Protein AF-A0A6G2K003-F1 (afdb_monomer)

Mean predicted aligned error: 17.03 Å

Foldseek 3Di:
DDDDDDDPPPPPDDDDDDPPPPPPPPPPPPPPPPPDPDDDPPCPPCDPPDPPAALVRLLPDDDDDDPDDDDPVVSNVVSNVVSVVRVVVVVVVVVVVVVVVVVVVVVVVVVVVVVVVVVVVVVVVVVVVVVVVVVVVVVVVVVVVVVVVVVVVVVVVVVVVVVVVVVVVVVVVVVVVVVVVVVVVVVVVPPPDPPPVRVVVVVVVCVVVVVDDDDDPPPPPDPVVPVPPVVPPPPDDPPDPVVVVVVVVVVVVVVPD

Solvent-accessible surface area (backbone atoms only — not comparable to full-atom values): 16069 Å² total; per-residue (Å²): 142,80,87,81,84,79,83,85,80,76,82,78,74,83,82,80,80,82,85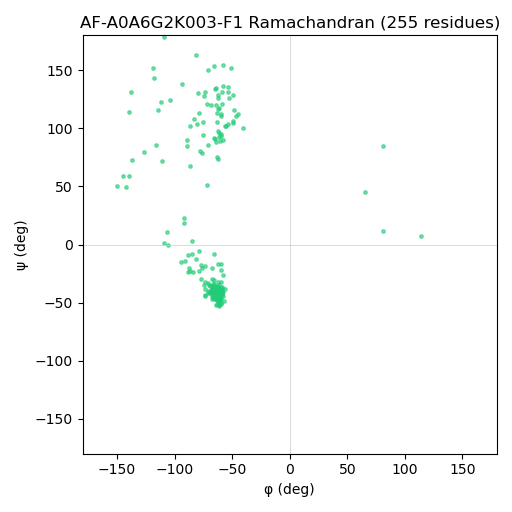,74,85,72,84,73,76,75,72,74,75,71,80,75,73,78,89,70,94,66,98,65,95,80,69,79,72,80,60,84,72,72,72,93,65,52,38,69,54,50,56,68,59,85,77,89,88,58,101,86,61,79,61,68,68,61,53,49,54,51,31,48,51,52,18,51,51,47,45,55,51,51,53,51,51,53,51,51,51,53,50,50,52,54,51,52,52,54,51,49,53,52,51,51,52,51,53,51,50,54,51,52,51,52,51,51,53,50,53,52,53,49,52,53,49,52,52,51,52,53,50,52,48,53,53,51,52,49,53,51,53,52,49,54,50,52,53,51,51,50,54,52,49,52,51,54,50,52,50,54,51,49,54,52,50,51,52,50,52,48,55,52,48,54,52,48,50,51,48,64,69,67,48,72,78,70,50,76,66,54,50,50,51,51,53,50,50,36,40,75,72,60,78,44,70,92,78,69,75,83,70,87,68,60,77,81,67,66,75,70,67,75,79,71,72,84,76,71,85,82,85,79,61,70,71,60,56,55,54,54,53,52,59,52,56,70,74,74,116

Sequence (257 aa):
MVPARTPLTERLAPRPGTRLASSRTLRLATVQTPGGDEAGAHGAASGPARPALGPEEVSGREFSVVRKGYDRGEVRAFLEEVASDLAAASALVSELERLAARAAVGAGEASWALVEAVAAEAWRDEVLADLDRRRRELNGEVVRLRAGRDRLRDDLAEAAGDLAEQLRRLDGSLQAARSAGDLAEQRVRAEAPPSAEEQRAELEAARLAGFVPLGAPVADADPDQAAGAAAAEVGGDLAEDPGTVELFARLRAERSG

Radius of gyration: 61.38 Å; Cα contacts (8 Å, |Δi|>4): 26; chains: 1; bounding box: 125×50×162 Å

Secondary structure (DSSP, 8-state):
------------PPPP-----------------------------------SS-HHHHHT------TT---HHHHHHHHHHHHHHHHHHHHHHHHHHHHHHHHHHHHHHHHHHHHHHHHHHHHHHHHHHHHHHHHHHHHHHHHHHHHHHHHHHHHHHHHHHHHHHHHHHHHHHHHHHHHHHHHHHHHHHHSPPPPHHHHHHHHHHHHHTTSS-TT-------TTTGGGTTTSS-----S--HHHHHHHHHHHHHT--

Structure (mmCIF, N/CA/C/O backbone):
data_AF-A0A6G2K003-F1
#
_entry.id   AF-A0A6G2K003-F1
#
loop_
_atom_site.group_PDB
_atom_site.id
_atom_site.type_symbol
_atom_site.label_atom_id
_atom_site.label_alt_id
_atom_site.label_comp_id
_atom_site.label_asym_id
_atom_site.label_entity_id
_atom_site.label_seq_id
_atom_site.pdbx_PDB_ins_code
_atom_site.Cartn_x
_atom_site.Cartn_y
_atom_site.Cartn_z
_atom_site.occupancy
_atom_site.B_iso_or_equiv
_atom_site.auth_seq_id
_atom_site.auth_comp_id
_atom_site.auth_asym_id
_atom_site.auth_atom_id
_atom_site.pdbx_PDB_model_num
ATOM 1 N N . MET A 1 1 ? -45.100 -12.825 -15.056 1.00 55.22 1 MET A N 1
ATOM 2 C CA . MET A 1 1 ? -44.045 -13.543 -15.805 1.00 55.22 1 MET A CA 1
ATOM 3 C C . MET A 1 1 ? -42.703 -13.133 -15.230 1.00 55.22 1 MET A C 1
ATOM 5 O O . MET A 1 1 ? -42.296 -11.999 -15.422 1.00 55.22 1 MET A O 1
ATOM 9 N N . VAL A 1 2 ? -42.085 -14.012 -14.444 1.00 43.06 2 VAL A N 1
ATOM 10 C CA . VAL A 1 2 ? -40.816 -13.772 -13.742 1.00 43.06 2 VAL A CA 1
ATOM 11 C C . VAL A 1 2 ? -39.774 -14.687 -14.387 1.00 43.06 2 VAL A C 1
ATOM 13 O O . VAL A 1 2 ? -40.022 -15.893 -14.425 1.00 43.06 2 VAL A O 1
ATOM 16 N N . PRO A 1 3 ? -38.654 -14.182 -14.933 1.00 62.38 3 PRO A N 1
ATOM 17 C CA . PRO A 1 3 ? -37.630 -15.059 -15.476 1.00 62.38 3 PRO A CA 1
ATOM 18 C C . PRO A 1 3 ? -36.864 -15.750 -14.341 1.00 62.38 3 PRO A C 1
ATOM 20 O O . PRO A 1 3 ? -36.432 -15.126 -13.370 1.00 62.38 3 PRO A O 1
ATOM 23 N N . ALA A 1 4 ? -36.739 -17.068 -14.482 1.00 56.44 4 ALA A N 1
ATOM 24 C CA . ALA A 1 4 ? -36.051 -17.961 -13.567 1.00 56.44 4 ALA A CA 1
ATOM 25 C C . ALA A 1 4 ? -34.557 -17.614 -13.472 1.00 56.44 4 ALA A C 1
ATOM 27 O O . ALA A 1 4 ? -33.861 -17.501 -14.480 1.00 56.44 4 ALA A O 1
ATOM 28 N N . ARG A 1 5 ? -34.066 -17.461 -12.239 1.00 60.41 5 ARG A N 1
ATOM 29 C CA . ARG A 1 5 ? -32.642 -17.333 -11.920 1.00 60.41 5 ARG A CA 1
ATOM 30 C C . ARG A 1 5 ? -31.996 -18.716 -11.951 1.00 60.41 5 ARG A C 1
ATOM 32 O O . ARG A 1 5 ? -32.286 -19.551 -11.099 1.00 60.41 5 ARG A O 1
ATOM 39 N N . THR A 1 6 ? -31.109 -18.944 -12.909 1.00 65.12 6 THR A N 1
ATOM 40 C CA . THR A 1 6 ? -30.224 -20.111 -12.955 1.00 65.12 6 THR A CA 1
ATOM 41 C C . THR A 1 6 ? -29.108 -19.953 -11.911 1.00 65.12 6 THR A C 1
ATOM 43 O O . THR A 1 6 ? -28.439 -18.916 -11.914 1.00 65.12 6 THR A O 1
ATOM 46 N N . PRO A 1 7 ? -28.859 -20.932 -11.022 1.00 67.81 7 PRO A N 1
ATOM 47 C CA . PRO A 1 7 ? -27.715 -20.884 -10.120 1.00 67.81 7 PRO A CA 1
ATOM 48 C C . PRO A 1 7 ? -26.458 -21.408 -10.830 1.00 67.81 7 PRO A C 1
ATOM 50 O O . PRO A 1 7 ? -26.303 -22.605 -11.070 1.00 67.81 7 PRO A O 1
ATOM 53 N N . LEU A 1 8 ? -25.539 -20.496 -11.148 1.00 53.03 8 LEU A N 1
ATOM 54 C CA . LEU A 1 8 ? -24.168 -20.798 -11.570 1.00 53.03 8 LEU A CA 1
ATOM 55 C C . LEU A 1 8 ? -23.349 -21.192 -10.331 1.00 53.03 8 LEU A C 1
ATOM 57 O O . LEU A 1 8 ? -22.615 -20.398 -9.751 1.00 53.03 8 LEU A O 1
ATOM 61 N N . THR A 1 9 ? -23.523 -22.433 -9.881 1.00 57.91 9 THR A N 1
ATOM 62 C CA . THR A 1 9 ? -22.667 -23.057 -8.859 1.00 57.91 9 THR A CA 1
ATOM 63 C C . THR A 1 9 ? -21.458 -23.696 -9.534 1.00 57.91 9 THR A C 1
ATOM 65 O O . THR A 1 9 ? -21.315 -24.915 -9.570 1.00 57.91 9 THR A O 1
ATOM 68 N N . GLU A 1 10 ? -20.574 -22.875 -10.095 1.00 55.56 10 GLU A N 1
ATOM 69 C CA . GLU A 1 10 ? -19.271 -23.347 -10.560 1.00 55.56 10 GLU A CA 1
ATOM 70 C C . GLU A 1 10 ? -18.273 -23.236 -9.401 1.00 55.56 10 GLU A C 1
ATOM 72 O O . GLU A 1 10 ? -17.660 -22.203 -9.131 1.00 55.56 10 GLU A O 1
ATOM 77 N N . ARG A 1 11 ? -18.193 -24.329 -8.634 1.00 51.41 11 ARG A N 1
ATOM 78 C CA . ARG A 1 11 ? -17.177 -24.569 -7.605 1.00 51.41 11 ARG A CA 1
ATOM 79 C C . ARG A 1 11 ? -15.796 -24.593 -8.264 1.00 51.41 11 ARG A C 1
ATOM 81 O O . ARG A 1 11 ? -15.314 -25.647 -8.673 1.00 51.41 11 ARG A O 1
ATOM 88 N N . LEU A 1 12 ? -15.136 -23.441 -8.309 1.00 56.22 12 LEU A N 1
ATOM 89 C CA . LEU A 1 12 ? -13.710 -23.358 -8.595 1.00 56.22 12 LEU A CA 1
ATOM 90 C C . LEU A 1 12 ? -12.938 -23.811 -7.345 1.00 56.22 12 LEU A C 1
ATOM 92 O O . LEU A 1 12 ? -12.726 -23.051 -6.401 1.00 56.22 12 LEU A O 1
ATOM 96 N N . ALA A 1 13 ? -12.577 -25.092 -7.304 1.00 63.94 13 ALA A N 1
ATOM 97 C CA . ALA A 1 13 ? -11.681 -25.619 -6.286 1.00 63.94 13 ALA A CA 1
ATOM 98 C C . ALA A 1 13 ? -10.285 -24.974 -6.434 1.00 63.94 13 ALA A C 1
ATOM 100 O O . ALA A 1 13 ? -9.760 -24.914 -7.551 1.00 63.94 13 ALA A O 1
ATOM 101 N N . PRO A 1 14 ? -9.649 -24.512 -5.343 1.00 57.69 14 PRO A N 1
ATOM 102 C CA . PRO A 1 14 ? -8.290 -23.994 -5.400 1.00 57.69 14 PRO A CA 1
ATOM 103 C C . PRO A 1 14 ? -7.321 -25.143 -5.698 1.00 57.69 14 PRO A C 1
ATOM 105 O O . PRO A 1 14 ? -7.231 -26.106 -4.938 1.00 57.69 14 PRO A O 1
ATOM 108 N N . ARG A 1 15 ? -6.587 -25.048 -6.812 1.00 59.09 15 ARG A N 1
ATOM 109 C CA . ARG A 1 15 ? -5.482 -25.965 -7.119 1.00 59.09 15 ARG A CA 1
ATOM 110 C C . ARG A 1 15 ? -4.379 -25.796 -6.064 1.00 59.09 15 ARG A C 1
ATOM 112 O O . ARG A 1 15 ? -3.835 -24.696 -5.949 1.00 59.09 15 ARG A O 1
ATOM 119 N N . PRO A 1 16 ? -4.020 -26.845 -5.305 1.00 61.75 16 PRO A N 1
ATOM 120 C CA . PRO A 1 16 ? -2.903 -26.780 -4.385 1.00 61.75 16 PRO A CA 1
ATOM 121 C C . PRO A 1 16 ? -1.589 -26.958 -5.153 1.00 61.75 16 PRO A C 1
ATOM 123 O O . PRO A 1 16 ? -1.415 -27.915 -5.899 1.00 61.75 16 PRO A O 1
ATOM 126 N N . GLY A 1 17 ? -0.645 -26.053 -4.904 1.00 59.38 17 GLY A N 1
ATOM 127 C CA . GLY A 1 17 ? 0.778 -26.372 -4.968 1.00 59.38 17 GLY A CA 1
ATOM 128 C C . GLY A 1 17 ? 1.427 -26.387 -6.350 1.00 59.38 17 GLY A C 1
ATOM 129 O O . GLY A 1 17 ? 1.738 -27.440 -6.886 1.00 59.38 17 GLY A O 1
ATOM 130 N N . THR A 1 18 ? 1.848 -25.215 -6.813 1.00 50.09 18 THR A N 1
ATOM 131 C CA . THR A 1 18 ? 3.120 -25.095 -7.539 1.00 50.09 18 THR A CA 1
ATOM 132 C C . THR A 1 18 ? 3.957 -24.022 -6.863 1.00 50.09 18 THR A C 1
ATOM 134 O O . THR A 1 18 ? 4.025 -22.876 -7.295 1.00 50.09 18 THR A O 1
ATOM 137 N N . ARG A 1 19 ? 4.593 -24.410 -5.750 1.00 51.56 19 ARG A N 1
ATOM 138 C CA . ARG A 1 19 ? 5.792 -23.730 -5.255 1.00 51.56 19 ARG A CA 1
ATOM 139 C C . ARG A 1 19 ? 6.928 -24.076 -6.214 1.00 51.56 19 ARG A C 1
ATOM 141 O O . ARG A 1 19 ? 7.675 -25.015 -5.970 1.00 51.56 19 ARG A O 1
ATOM 148 N N . LEU A 1 20 ? 7.055 -23.327 -7.301 1.00 52.38 20 LEU A N 1
ATOM 149 C CA . LEU A 1 20 ? 8.332 -23.228 -7.995 1.00 52.38 20 LEU A CA 1
ATOM 150 C C . LEU A 1 20 ? 9.086 -22.067 -7.360 1.00 52.38 20 LEU A C 1
ATOM 152 O O . LEU A 1 20 ? 9.035 -20.924 -7.802 1.00 52.38 20 LEU A O 1
ATOM 156 N N . ALA A 1 21 ? 9.757 -22.403 -6.259 1.00 51.78 21 ALA A N 1
ATOM 157 C CA . ALA A 1 21 ? 10.918 -21.674 -5.795 1.00 51.78 21 ALA A CA 1
ATOM 158 C C . ALA A 1 21 ? 11.976 -21.768 -6.898 1.00 51.78 21 ALA A C 1
ATOM 160 O O . ALA A 1 21 ? 12.772 -22.700 -6.938 1.00 51.78 21 ALA A O 1
ATOM 161 N N . SER A 1 22 ? 11.946 -20.820 -7.825 1.00 48.09 22 SER A N 1
ATOM 162 C CA . SER A 1 22 ? 13.058 -20.576 -8.728 1.00 48.09 22 SER A CA 1
ATOM 163 C C . SER A 1 22 ? 13.642 -19.231 -8.343 1.00 48.09 22 SER A C 1
ATOM 165 O O . SER A 1 22 ? 13.476 -18.230 -9.034 1.00 48.09 22 SER A O 1
ATOM 167 N N . SER A 1 23 ? 14.319 -19.225 -7.193 1.00 45.97 23 SER A N 1
ATOM 168 C CA . SER A 1 23 ? 15.296 -18.206 -6.826 1.00 45.97 23 SER A CA 1
ATOM 169 C C . SER A 1 23 ? 16.434 -18.279 -7.839 1.00 45.97 23 SER A C 1
ATOM 171 O O . SER A 1 23 ? 17.495 -18.846 -7.588 1.00 45.97 23 SER A O 1
ATOM 173 N N . ARG A 1 24 ? 16.187 -17.764 -9.044 1.00 51.53 24 ARG A N 1
ATOM 174 C CA . ARG A 1 24 ? 17.225 -17.498 -10.024 1.00 51.53 24 ARG A CA 1
ATOM 175 C C . ARG A 1 24 ? 17.884 -16.216 -9.558 1.00 51.53 24 ARG A C 1
ATOM 177 O O . ARG A 1 24 ? 17.556 -15.126 -10.008 1.00 51.53 24 ARG A O 1
ATOM 184 N N . THR A 1 25 ? 18.776 -16.372 -8.589 1.00 49.62 25 THR A N 1
ATOM 185 C CA . THR A 1 25 ? 19.773 -15.375 -8.233 1.00 49.62 25 THR A CA 1
ATOM 186 C C . THR A 1 25 ? 20.582 -15.135 -9.501 1.00 49.62 25 THR A C 1
ATOM 188 O O . THR A 1 25 ? 21.535 -15.857 -9.794 1.00 49.62 25 THR A O 1
ATOM 191 N N . LEU A 1 26 ? 20.144 -14.178 -10.318 1.00 47.47 26 LEU A N 1
ATOM 192 C CA . LEU A 1 26 ? 20.972 -13.586 -11.350 1.00 47.47 26 LEU A CA 1
ATOM 193 C C . LEU A 1 26 ? 22.093 -12.890 -10.585 1.00 47.47 26 LEU A C 1
ATOM 195 O O . LEU A 1 26 ? 21.973 -11.742 -10.170 1.00 47.47 26 LEU A O 1
ATOM 199 N N . ARG A 1 27 ? 23.165 -13.645 -10.318 1.00 42.41 27 ARG A N 1
ATOM 200 C CA . ARG A 1 27 ? 24.472 -13.066 -10.049 1.00 42.41 27 ARG A CA 1
ATOM 201 C C . ARG A 1 27 ? 24.724 -12.161 -11.242 1.00 42.41 27 ARG A C 1
ATOM 203 O O . ARG A 1 27 ? 24.996 -12.664 -12.331 1.00 42.41 27 ARG A O 1
ATOM 210 N N . LEU A 1 28 ? 24.572 -10.852 -11.037 1.00 44.94 28 LEU A N 1
ATOM 211 C CA . LEU A 1 28 ? 25.255 -9.872 -11.856 1.00 44.94 28 LEU A CA 1
ATOM 212 C C . LEU A 1 28 ? 26.706 -10.339 -11.871 1.00 44.94 28 LEU A C 1
ATOM 214 O O . LEU A 1 28 ? 27.407 -10.257 -10.861 1.00 44.94 28 LEU A O 1
ATOM 218 N N . ALA A 1 29 ? 27.115 -10.929 -12.991 1.00 45.16 29 ALA A N 1
ATOM 219 C CA . ALA A 1 29 ? 28.508 -10.997 -13.342 1.00 45.16 29 ALA A CA 1
ATOM 220 C C . ALA A 1 29 ? 28.921 -9.533 -13.434 1.00 45.16 29 ALA A C 1
ATOM 222 O O . ALA A 1 29 ? 28.651 -8.856 -14.423 1.00 45.16 29 ALA A O 1
ATOM 223 N N . THR A 1 30 ? 29.462 -9.019 -12.333 1.00 48.38 30 THR A N 1
ATOM 224 C CA . THR A 1 30 ? 30.297 -7.834 -12.346 1.00 48.38 30 THR A CA 1
ATOM 225 C C . THR A 1 30 ? 31.300 -8.100 -13.448 1.00 48.38 30 THR A C 1
ATOM 227 O O . THR A 1 30 ? 32.135 -8.997 -13.311 1.00 48.38 30 THR A O 1
ATOM 230 N N . VAL A 1 31 ? 31.133 -7.414 -14.578 1.00 52.94 31 VAL A N 1
ATOM 231 C CA . VAL A 1 31 ? 32.149 -7.346 -15.616 1.00 52.94 31 VAL A CA 1
ATOM 232 C C . VAL A 1 31 ? 33.378 -6.836 -14.894 1.00 52.94 31 VAL A C 1
ATOM 234 O O . VAL A 1 31 ? 33.457 -5.683 -14.482 1.00 52.94 31 VAL A O 1
ATOM 237 N N . GLN A 1 32 ? 34.264 -7.779 -14.615 1.00 44.84 32 GLN A N 1
ATOM 238 C CA . GLN A 1 32 ? 35.567 -7.563 -14.051 1.00 44.84 32 GLN A CA 1
ATOM 239 C C . GLN A 1 32 ? 36.311 -6.797 -15.134 1.00 44.84 32 GLN A C 1
ATOM 241 O O . GLN A 1 32 ? 36.814 -7.393 -16.080 1.00 44.84 32 GLN A O 1
ATOM 246 N N . THR A 1 33 ? 36.261 -5.468 -15.069 1.00 50.53 33 THR A N 1
ATOM 247 C CA . THR A 1 33 ? 37.135 -4.596 -15.842 1.00 50.53 33 THR A CA 1
ATOM 248 C C . THR A 1 33 ? 38.551 -4.969 -15.422 1.00 50.53 33 THR A C 1
ATOM 250 O O . THR A 1 33 ? 38.899 -4.769 -14.254 1.00 50.53 33 THR A O 1
ATOM 253 N N . PRO A 1 34 ? 39.359 -5.589 -16.299 1.00 54.31 34 PRO A N 1
ATOM 254 C CA . PRO A 1 34 ? 40.737 -5.861 -15.955 1.00 54.31 34 PRO A CA 1
ATOM 255 C C . PRO A 1 34 ? 41.425 -4.512 -15.748 1.00 54.31 34 PRO A C 1
ATOM 257 O O . PRO A 1 34 ? 41.561 -3.717 -16.677 1.00 54.31 34 PRO A O 1
ATOM 260 N N . GLY A 1 35 ? 41.815 -4.250 -14.501 1.00 53.84 35 GLY A N 1
ATOM 261 C CA . GLY A 1 35 ? 42.837 -3.270 -14.181 1.00 53.84 35 GLY A CA 1
ATOM 262 C C . GLY A 1 35 ? 44.131 -3.734 -14.833 1.00 53.84 35 GLY A C 1
ATOM 263 O O . GLY A 1 35 ? 44.798 -4.629 -14.322 1.00 53.84 35 GLY A O 1
ATOM 264 N N . GLY A 1 36 ? 44.413 -3.170 -16.000 1.00 48.19 36 GLY A N 1
ATOM 265 C CA . GLY A 1 36 ? 45.687 -3.255 -16.689 1.00 48.19 36 GLY A CA 1
ATOM 266 C C . GLY A 1 36 ? 46.270 -1.856 -16.768 1.00 48.19 36 GLY A C 1
ATOM 267 O O . GLY A 1 36 ? 46.060 -1.152 -17.752 1.00 48.19 36 GLY A O 1
ATOM 268 N N . ASP A 1 37 ? 46.976 -1.463 -15.710 1.00 53.19 37 ASP A N 1
ATOM 269 C CA . ASP A 1 37 ? 48.088 -0.529 -15.826 1.00 53.19 37 ASP A CA 1
ATOM 270 C C . ASP A 1 37 ? 49.128 -1.194 -16.728 1.00 53.19 37 ASP A C 1
ATOM 272 O O . ASP A 1 37 ? 49.916 -1.990 -16.236 1.00 53.19 37 ASP A O 1
ATOM 276 N N . GLU A 1 38 ? 49.137 -0.894 -18.028 1.00 48.16 38 GLU A N 1
ATOM 277 C CA . GLU A 1 38 ? 50.376 -0.916 -18.806 1.00 48.16 38 GLU A CA 1
ATOM 278 C C . GLU A 1 38 ? 50.433 0.266 -19.774 1.00 48.16 38 GLU A C 1
ATOM 280 O O . GLU A 1 38 ? 49.663 0.415 -20.725 1.00 48.16 38 GLU A O 1
ATOM 285 N N . ALA A 1 39 ? 51.405 1.121 -19.478 1.00 52.47 39 ALA A N 1
ATOM 286 C CA . ALA A 1 39 ? 52.035 2.073 -20.364 1.00 52.47 39 ALA A CA 1
ATOM 287 C C . ALA A 1 39 ? 52.280 1.468 -21.761 1.00 52.47 39 ALA A C 1
ATOM 289 O O . ALA A 1 39 ? 53.249 0.755 -21.996 1.00 52.47 39 ALA A O 1
ATOM 290 N N . GLY A 1 40 ? 51.403 1.800 -22.703 1.00 49.09 40 GLY A N 1
ATOM 291 C CA . GLY A 1 40 ? 51.481 1.374 -24.099 1.00 49.09 40 GLY A CA 1
ATOM 292 C C . GLY A 1 40 ? 50.859 2.415 -25.018 1.00 49.09 40 GLY A C 1
ATOM 293 O O . GLY A 1 40 ? 49.993 2.109 -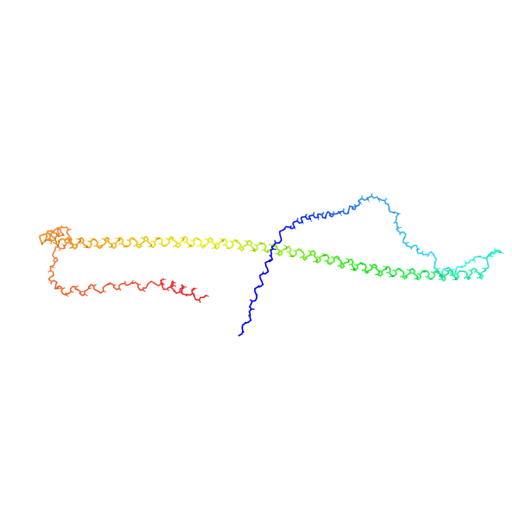25.831 1.00 49.09 40 GLY A O 1
ATOM 294 N N . ALA A 1 41 ? 51.266 3.674 -24.860 1.00 51.44 41 ALA A N 1
ATOM 295 C CA . ALA A 1 41 ? 50.781 4.822 -25.620 1.00 51.44 41 ALA A CA 1
ATOM 296 C C . ALA A 1 41 ? 51.280 4.841 -27.082 1.00 51.44 41 ALA A C 1
ATOM 298 O O . ALA A 1 41 ? 51.788 5.856 -27.531 1.00 51.44 41 ALA A O 1
ATOM 299 N N . HIS A 1 42 ? 51.138 3.753 -27.846 1.00 46.16 42 HIS A N 1
ATOM 300 C CA . HIS A 1 42 ? 51.428 3.717 -29.289 1.00 46.16 42 HIS A CA 1
ATOM 301 C C . HIS A 1 42 ? 50.447 2.797 -30.024 1.00 46.16 42 HIS A C 1
ATOM 303 O O . HIS A 1 42 ? 50.814 1.824 -30.670 1.00 46.16 42 HIS A O 1
ATOM 309 N N . GLY A 1 43 ? 49.165 3.120 -29.913 1.00 46.28 43 GLY A N 1
ATOM 310 C CA . GLY A 1 43 ? 48.098 2.491 -30.679 1.00 46.28 43 GLY A CA 1
ATOM 311 C C . GLY A 1 43 ? 47.063 3.533 -31.053 1.00 46.28 43 GLY A C 1
ATOM 312 O O . GLY A 1 43 ? 45.884 3.347 -30.778 1.00 46.28 43 GLY A O 1
ATOM 313 N N . ALA A 1 44 ? 47.504 4.667 -31.611 1.00 49.91 44 ALA A N 1
ATOM 314 C CA . ALA A 1 44 ? 46.600 5.547 -32.333 1.00 49.91 44 ALA A CA 1
ATOM 315 C C . ALA A 1 44 ? 45.969 4.683 -33.422 1.00 49.91 44 ALA A C 1
ATOM 317 O O . ALA A 1 44 ? 46.639 4.323 -34.391 1.00 49.91 44 ALA A O 1
ATOM 318 N N . ALA A 1 45 ? 44.725 4.265 -33.182 1.00 49.34 45 ALA A N 1
ATOM 319 C CA . ALA A 1 45 ? 43.908 3.566 -34.145 1.00 49.34 45 ALA A CA 1
ATOM 320 C C . ALA A 1 45 ? 44.070 4.317 -35.462 1.00 49.34 45 ALA A C 1
ATOM 322 O O . ALA A 1 45 ? 43.720 5.495 -35.557 1.00 49.34 45 ALA A O 1
ATOM 323 N N . SER A 1 46 ? 44.717 3.658 -36.423 1.00 48.25 46 SER A N 1
ATOM 324 C CA . SER A 1 46 ? 44.811 4.133 -37.790 1.00 48.25 46 SER A CA 1
ATOM 325 C C . SER A 1 46 ? 43.364 4.241 -38.255 1.00 48.25 46 SER A C 1
ATOM 327 O O . SER A 1 46 ? 42.749 3.244 -38.628 1.00 48.25 46 SER A O 1
ATOM 329 N N . GLY A 1 47 ? 42.774 5.432 -38.111 1.00 57.12 47 GLY A N 1
ATOM 330 C CA . GLY A 1 47 ? 41.516 5.756 -38.764 1.00 57.12 47 GLY A CA 1
ATOM 331 C C . GLY A 1 47 ? 41.673 5.421 -40.245 1.00 57.12 47 GLY A C 1
ATOM 332 O O . GLY A 1 47 ? 42.813 5.426 -40.722 1.00 57.12 47 GLY A O 1
ATOM 333 N N . PRO A 1 48 ? 40.585 5.081 -40.956 1.00 62.78 48 PRO A N 1
ATOM 334 C CA . PRO A 1 48 ? 40.667 4.670 -42.354 1.00 62.78 48 PRO A CA 1
ATOM 335 C C . PRO A 1 48 ? 41.562 5.664 -43.089 1.00 62.78 48 PRO A C 1
ATOM 337 O O . PRO A 1 48 ? 41.246 6.855 -43.156 1.00 62.78 48 PRO A O 1
ATOM 340 N N . ALA A 1 49 ? 42.751 5.200 -43.488 1.00 63.09 49 ALA A N 1
ATOM 341 C CA . ALA A 1 49 ? 43.782 6.074 -44.011 1.00 63.09 49 ALA A CA 1
ATOM 342 C C . ALA A 1 49 ? 43.176 6.740 -45.238 1.00 63.09 49 ALA A C 1
ATOM 344 O O . ALA A 1 49 ? 42.846 6.053 -46.206 1.00 63.09 49 ALA A O 1
ATOM 345 N N . ARG A 1 50 ? 42.949 8.060 -45.165 1.00 63.81 50 ARG A N 1
ATOM 346 C CA . ARG A 1 50 ? 42.469 8.813 -46.322 1.00 63.81 50 ARG A CA 1
ATOM 347 C C . ARG A 1 50 ? 43.368 8.430 -47.497 1.00 63.81 50 ARG A C 1
ATOM 349 O O . ARG A 1 50 ? 44.590 8.468 -47.320 1.00 63.81 50 ARG A O 1
ATOM 356 N N . PRO A 1 51 ? 42.799 8.024 -48.644 1.00 68.19 51 PRO A N 1
ATOM 357 C CA . PRO A 1 51 ? 43.610 7.674 -49.795 1.00 68.19 51 PRO A CA 1
ATOM 358 C C . PRO A 1 51 ? 44.555 8.843 -50.073 1.00 68.19 51 PRO A C 1
ATOM 360 O O . PRO A 1 51 ? 44.129 9.996 -50.125 1.00 68.19 51 PRO A O 1
ATOM 363 N N . ALA A 1 52 ? 45.851 8.540 -50.145 1.00 75.69 52 ALA A N 1
ATOM 364 C CA . ALA A 1 52 ? 46.917 9.539 -50.127 1.00 75.69 52 ALA A CA 1
ATOM 365 C C . ALA A 1 52 ? 46.922 10.464 -51.358 1.00 75.69 52 ALA A C 1
ATOM 367 O O . ALA A 1 52 ? 47.685 11.422 -51.375 1.00 75.69 52 ALA A O 1
ATOM 368 N N . LEU A 1 53 ? 46.096 10.166 -52.367 1.00 85.50 53 LEU A N 1
ATOM 369 C CA . LEU A 1 53 ? 45.929 10.931 -53.597 1.00 85.50 53 LEU A CA 1
ATOM 370 C C . LEU A 1 53 ? 44.434 11.005 -53.927 1.00 85.50 53 LEU A C 1
ATOM 372 O O . LEU A 1 53 ? 43.746 9.982 -53.905 1.00 85.50 53 LEU A O 1
ATOM 376 N N . GLY A 1 54 ? 43.930 12.205 -54.216 1.00 91.00 54 GLY A N 1
ATOM 377 C CA . GLY A 1 54 ? 42.560 12.404 -54.704 1.00 91.00 54 GLY A CA 1
ATOM 378 C C . GLY A 1 54 ? 42.435 12.141 -56.213 1.00 91.00 54 GLY A C 1
ATOM 379 O O . GLY A 1 54 ? 43.444 12.178 -56.915 1.00 91.00 54 GLY A O 1
ATOM 380 N N . PRO A 1 55 ? 41.217 11.935 -56.750 1.00 90.69 55 PRO A N 1
ATOM 381 C CA . PRO A 1 55 ? 41.011 11.724 -58.190 1.00 90.69 55 PRO A CA 1
ATOM 382 C C . PRO A 1 55 ? 41.566 12.879 -59.041 1.00 90.69 55 PRO A C 1
ATOM 384 O O . PRO A 1 55 ? 42.222 12.635 -60.050 1.00 90.69 55 PRO A O 1
ATOM 387 N N . GLU A 1 56 ? 41.422 14.123 -58.573 1.00 91.12 56 GLU A N 1
ATOM 388 C CA . GLU A 1 56 ? 41.991 15.317 -59.225 1.00 91.12 56 GLU A CA 1
ATOM 389 C C . GLU A 1 56 ? 43.527 15.363 -59.177 1.00 91.12 56 GLU A C 1
ATOM 391 O O . GLU A 1 56 ? 44.185 15.910 -60.060 1.00 91.12 56 GLU A O 1
ATOM 396 N N . GLU A 1 57 ? 44.128 14.775 -58.142 1.00 92.38 57 GLU A N 1
ATOM 397 C CA . GLU A 1 57 ? 45.584 14.719 -58.005 1.00 92.38 57 GLU A CA 1
ATOM 398 C C . GLU A 1 57 ? 46.197 13.649 -58.918 1.00 92.38 57 GLU A C 1
ATOM 400 O O . GLU A 1 57 ? 47.332 13.797 -59.373 1.00 92.38 57 GLU A O 1
ATOM 405 N N . VAL A 1 58 ? 45.442 12.583 -59.203 1.00 92.81 58 VAL A N 1
ATOM 406 C CA . VAL A 1 58 ? 45.835 11.519 -60.135 1.00 92.81 58 VAL A CA 1
ATOM 407 C C . VAL A 1 58 ? 45.752 12.010 -61.582 1.00 92.81 58 VAL A C 1
ATOM 409 O O . VAL A 1 58 ? 46.699 11.797 -62.339 1.00 92.81 58 VAL A O 1
ATOM 412 N N . SER A 1 59 ? 44.675 12.712 -61.957 1.00 90.12 59 SER A N 1
ATOM 413 C CA . SER A 1 59 ? 44.489 13.240 -63.319 1.00 90.12 59 SER A CA 1
ATOM 414 C C . SER A 1 59 ? 45.454 14.390 -63.647 1.00 90.12 59 SER A C 1
ATOM 416 O O . SER A 1 59 ? 45.946 14.485 -64.772 1.00 90.12 59 SER A O 1
ATOM 418 N N . GLY A 1 60 ? 45.780 15.237 -62.662 1.00 90.88 60 GLY A N 1
ATOM 419 C CA . GLY A 1 60 ? 46.699 16.373 -62.808 1.00 90.88 60 GLY A CA 1
ATOM 420 C C . GLY A 1 60 ? 48.186 16.042 -62.643 1.00 90.88 60 GLY A C 1
ATOM 421 O O . GLY A 1 60 ? 49.019 16.950 -62.664 1.00 90.88 60 GLY A O 1
ATOM 422 N N . ARG A 1 61 ? 48.551 14.770 -62.437 1.00 93.12 61 ARG A N 1
ATOM 423 C CA . ARG A 1 61 ? 49.937 14.371 -62.150 1.00 93.12 61 ARG A CA 1
ATOM 424 C C . ARG A 1 61 ? 50.816 14.494 -63.399 1.00 93.12 61 ARG A C 1
ATOM 426 O O . ARG A 1 61 ? 50.597 13.819 -64.402 1.00 93.12 61 ARG A O 1
ATOM 433 N N . GLU A 1 62 ? 51.869 15.305 -63.321 1.00 93.88 62 GLU A N 1
ATOM 434 C CA . GLU A 1 62 ? 52.860 15.423 -64.395 1.00 93.88 62 GLU A CA 1
ATOM 435 C C . GLU A 1 62 ? 54.052 14.480 -64.179 1.00 93.88 62 GLU A C 1
ATOM 437 O O . GLU A 1 62 ? 54.576 14.343 -63.071 1.00 93.88 62 GLU A O 1
ATOM 442 N N . PHE A 1 63 ? 54.512 13.847 -65.262 1.00 93.69 63 PHE A N 1
ATOM 443 C CA . PHE A 1 63 ? 55.663 12.943 -65.261 1.00 93.69 63 PHE A CA 1
ATOM 444 C C . PHE A 1 63 ? 56.774 13.482 -66.163 1.00 93.69 63 PHE A C 1
ATOM 446 O O . PHE A 1 63 ? 56.523 14.040 -67.233 1.00 93.69 63 PHE A O 1
ATOM 453 N N . SER A 1 64 ? 58.026 13.288 -65.747 1.00 94.50 64 SER A N 1
ATOM 454 C CA . SER A 1 64 ? 59.188 13.655 -66.557 1.00 94.50 64 SER A CA 1
ATOM 455 C C . SER A 1 64 ? 59.347 12.730 -67.772 1.00 94.50 64 SER A C 1
ATOM 457 O O . SER A 1 64 ? 58.958 11.563 -67.764 1.00 94.50 64 SER A O 1
ATOM 459 N N . VAL A 1 65 ? 59.915 13.263 -68.857 1.00 93.56 65 VAL A N 1
ATOM 460 C CA . VAL A 1 65 ? 59.933 12.608 -70.174 1.00 93.56 65 VAL A CA 1
ATOM 461 C C . VAL A 1 65 ? 61.316 12.030 -70.442 1.00 93.56 65 VAL A C 1
ATOM 463 O O . VAL A 1 65 ? 62.308 12.756 -70.445 1.00 93.56 65 VAL A O 1
ATOM 466 N N . VAL A 1 66 ? 61.378 10.732 -70.731 1.00 95.38 66 VAL A N 1
ATOM 467 C CA . VAL A 1 66 ? 62.621 10.000 -71.021 1.00 95.38 66 VAL A CA 1
ATOM 468 C C . VAL A 1 66 ? 62.612 9.403 -72.432 1.00 95.38 66 VAL A C 1
ATOM 470 O O . VAL A 1 66 ? 61.562 9.095 -72.985 1.00 95.38 66 VAL A O 1
ATOM 473 N N . ARG A 1 67 ? 63.801 9.229 -73.033 1.00 90.06 67 ARG A N 1
ATOM 474 C CA . ARG A 1 67 ? 64.000 8.877 -74.462 1.00 90.06 67 ARG A CA 1
ATOM 475 C C . ARG A 1 67 ? 63.408 7.516 -74.887 1.00 90.06 67 ARG A C 1
ATOM 477 O O . ARG A 1 67 ? 63.257 7.274 -76.078 1.00 90.06 67 ARG A O 1
ATOM 484 N N . LYS A 1 68 ? 63.091 6.640 -73.929 1.00 91.00 68 LYS A N 1
ATOM 485 C CA . LYS A 1 68 ? 62.356 5.373 -74.100 1.00 91.00 68 LYS A CA 1
ATOM 486 C C . LYS A 1 68 ? 61.333 5.235 -72.963 1.00 91.00 68 LYS A C 1
ATOM 488 O O . LYS A 1 68 ? 61.576 4.502 -72.011 1.00 91.00 68 LYS A O 1
ATOM 493 N N . GLY A 1 69 ? 60.264 6.025 -73.015 1.00 94.25 69 GLY A N 1
ATOM 494 C CA . GLY A 1 69 ? 59.167 6.001 -72.039 1.00 94.25 69 GLY A CA 1
ATOM 495 C C . GLY A 1 69 ? 57.875 5.413 -72.610 1.00 94.25 69 GLY A C 1
ATOM 496 O O . GLY A 1 69 ? 57.822 5.065 -73.789 1.00 94.25 69 GLY A O 1
ATOM 497 N N . TYR A 1 70 ? 56.847 5.331 -71.762 1.00 95.88 70 TYR A N 1
ATOM 498 C CA . TYR A 1 70 ? 55.473 5.014 -72.164 1.00 95.88 70 TYR A CA 1
ATOM 499 C C . TYR A 1 70 ? 54.876 6.127 -73.039 1.00 95.88 70 TYR A C 1
ATOM 501 O O . TYR A 1 70 ? 55.290 7.288 -72.938 1.00 95.88 70 TYR A O 1
ATOM 509 N N . ASP A 1 71 ? 53.906 5.779 -73.890 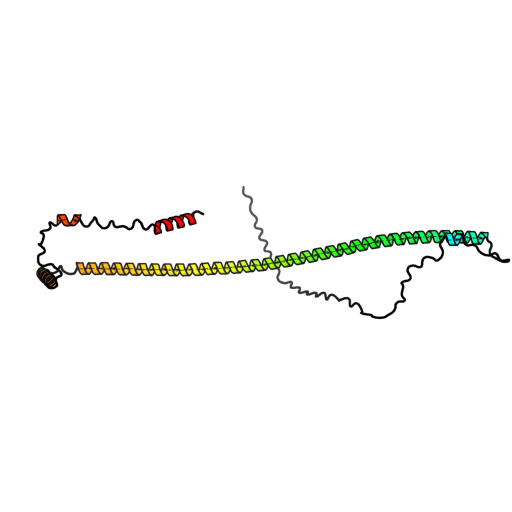1.00 95.81 71 ASP A N 1
ATOM 510 C CA . ASP A 1 71 ? 53.178 6.771 -74.678 1.00 95.81 71 ASP A CA 1
ATOM 511 C C . ASP A 1 71 ? 52.373 7.705 -73.764 1.00 95.81 71 ASP A C 1
ATOM 513 O O . ASP A 1 71 ? 51.702 7.277 -72.826 1.00 95.81 71 ASP A O 1
ATOM 517 N N . ARG A 1 72 ? 52.445 9.013 -74.027 1.00 93.44 72 ARG A N 1
ATOM 518 C CA . ARG A 1 72 ? 51.798 10.009 -73.161 1.00 93.44 72 ARG A CA 1
ATOM 519 C C . ARG A 1 72 ? 50.278 9.982 -73.276 1.00 93.44 72 ARG A C 1
ATOM 521 O O . ARG A 1 72 ? 49.610 10.308 -72.298 1.00 93.44 72 ARG A O 1
ATOM 528 N N . GLY A 1 73 ? 49.754 9.669 -74.460 1.00 94.56 73 GLY A N 1
ATOM 529 C CA . GLY A 1 73 ? 48.316 9.588 -74.691 1.00 94.56 73 GLY A CA 1
ATOM 530 C C . GLY A 1 73 ? 47.716 8.418 -73.924 1.00 94.56 73 GLY A C 1
ATOM 531 O O . GLY A 1 73 ? 46.747 8.604 -73.193 1.00 94.56 73 GLY A O 1
ATOM 532 N N . GLU A 1 74 ? 48.355 7.253 -74.017 1.00 96.06 74 GLU A N 1
ATOM 533 C CA . GLU A 1 74 ? 47.953 6.041 -73.296 1.00 96.06 74 GLU A CA 1
ATOM 534 C C . GLU A 1 74 ? 48.020 6.217 -71.772 1.00 96.06 74 GLU A C 1
ATOM 536 O O . GLU A 1 74 ? 47.046 5.933 -71.077 1.00 96.06 74 GLU A O 1
ATOM 541 N N . VAL A 1 75 ? 49.122 6.770 -71.243 1.00 95.56 75 VAL A N 1
ATOM 542 C CA . VAL A 1 75 ? 49.248 7.036 -69.798 1.00 95.56 75 VAL A CA 1
ATOM 543 C C . VAL A 1 75 ? 48.181 8.018 -69.316 1.00 95.56 75 VAL A C 1
ATOM 545 O O . VAL A 1 75 ? 47.612 7.812 -68.249 1.00 95.56 75 VAL A O 1
ATOM 548 N N . ARG A 1 76 ? 47.875 9.073 -70.084 1.00 94.94 76 ARG A N 1
ATOM 549 C CA . ARG A 1 76 ? 46.824 10.029 -69.707 1.00 94.94 76 ARG A CA 1
ATOM 550 C C . ARG A 1 76 ? 45.444 9.373 -69.687 1.00 94.94 76 ARG A C 1
ATOM 552 O O . ARG A 1 76 ? 44.736 9.545 -68.704 1.00 94.94 76 ARG A O 1
ATOM 559 N N . ALA A 1 77 ? 45.091 8.615 -70.725 1.00 95.50 77 ALA A N 1
ATOM 560 C CA . ALA A 1 77 ? 43.807 7.918 -70.790 1.00 95.50 77 ALA A CA 1
ATOM 561 C C . ALA A 1 77 ? 43.635 6.943 -69.615 1.00 95.50 77 ALA A C 1
ATOM 563 O O . ALA A 1 77 ? 42.584 6.914 -68.980 1.00 95.50 77 ALA A O 1
ATOM 564 N N . PHE A 1 78 ? 44.699 6.214 -69.265 1.00 96.06 78 PHE A N 1
ATOM 565 C CA . PHE A 1 78 ? 44.700 5.339 -68.096 1.00 96.06 78 PHE A CA 1
ATOM 566 C C . PHE A 1 78 ? 44.526 6.114 -66.780 1.00 96.06 78 PHE A C 1
ATOM 568 O O . PHE A 1 78 ? 43.750 5.706 -65.922 1.00 96.06 78 PHE A O 1
ATOM 575 N N . LEU A 1 79 ? 45.214 7.247 -66.599 1.00 95.38 79 LEU A N 1
ATOM 576 C CA . LEU A 1 79 ? 45.058 8.071 -65.393 1.00 95.38 79 LEU A CA 1
ATOM 577 C C . LEU A 1 79 ? 43.661 8.695 -65.283 1.00 95.38 79 LEU A C 1
ATOM 579 O O . LEU A 1 79 ? 43.159 8.830 -64.171 1.00 95.38 79 LEU A O 1
ATOM 583 N N . GLU A 1 80 ? 43.029 9.051 -66.403 1.00 94.75 80 GLU A N 1
ATOM 584 C CA . GLU A 1 80 ? 41.634 9.512 -66.442 1.00 94.75 80 GLU A CA 1
ATOM 585 C C . GLU A 1 80 ? 40.659 8.397 -66.026 1.00 94.75 80 GLU A C 1
ATOM 587 O O . GLU A 1 80 ? 39.762 8.644 -65.218 1.00 94.75 80 GLU A O 1
ATOM 592 N N . GLU A 1 81 ? 40.865 7.163 -66.500 1.00 96.56 81 GLU A N 1
ATOM 593 C CA . GLU A 1 81 ? 40.087 5.987 -66.080 1.00 96.56 81 GLU A CA 1
ATOM 594 C C . GLU A 1 81 ? 40.259 5.709 -64.578 1.00 96.56 81 GLU A C 1
ATOM 596 O O . GLU A 1 81 ? 39.274 5.628 -63.845 1.00 96.56 81 GLU A O 1
ATOM 601 N N . VAL A 1 82 ? 41.502 5.682 -64.081 1.00 95.75 82 VAL A N 1
ATOM 602 C CA . VAL A 1 82 ? 41.791 5.488 -62.649 1.00 95.75 82 VAL A CA 1
ATOM 603 C C . VAL A 1 82 ? 41.199 6.614 -61.797 1.00 95.75 82 VAL A C 1
ATOM 605 O O . VAL A 1 82 ? 40.675 6.353 -60.713 1.00 95.75 82 VAL A O 1
ATOM 608 N N . ALA A 1 83 ? 41.256 7.867 -62.258 1.00 93.62 83 ALA A N 1
ATOM 609 C CA . ALA A 1 83 ? 40.634 8.992 -61.564 1.00 93.62 83 ALA A CA 1
ATOM 610 C C . ALA A 1 83 ? 39.104 8.845 -61.503 1.00 93.62 83 ALA A C 1
ATOM 612 O O . ALA A 1 83 ? 38.513 9.111 -60.454 1.00 93.62 83 ALA A O 1
ATOM 613 N N . SER A 1 84 ? 38.469 8.377 -62.583 1.00 95.19 84 SER A N 1
ATOM 614 C CA . SER A 1 84 ? 37.031 8.078 -62.620 1.00 95.19 84 SER A CA 1
ATOM 615 C C . SER A 1 84 ? 36.654 6.970 -61.632 1.00 95.19 84 SER A C 1
ATOM 617 O O . SER A 1 84 ? 35.730 7.140 -60.832 1.00 95.19 84 SER A O 1
ATOM 619 N N . ASP A 1 85 ? 37.403 5.867 -61.618 1.00 95.12 85 ASP A N 1
ATOM 620 C CA . ASP A 1 85 ? 37.170 4.754 -60.692 1.00 95.12 85 ASP A CA 1
ATOM 621 C C . ASP A 1 85 ? 37.366 5.177 -59.234 1.00 95.12 85 ASP A C 1
ATOM 623 O O . ASP A 1 85 ? 36.562 4.838 -58.360 1.00 95.12 85 ASP A O 1
ATOM 627 N N . LEU A 1 86 ? 38.398 5.980 -58.958 1.00 93.12 86 LEU A N 1
ATOM 628 C CA . LEU A 1 86 ? 38.654 6.519 -57.626 1.00 93.12 86 LEU A CA 1
ATOM 629 C C . LEU A 1 86 ? 37.544 7.481 -57.180 1.00 93.12 86 LEU A C 1
ATOM 631 O O . LEU A 1 86 ? 37.128 7.448 -56.017 1.00 93.12 86 LEU A O 1
ATOM 635 N N . ALA A 1 87 ? 37.018 8.303 -58.092 1.00 92.12 87 ALA A N 1
ATOM 636 C CA . ALA A 1 87 ? 35.875 9.165 -57.816 1.00 92.12 87 ALA A CA 1
ATOM 637 C C . ALA A 1 87 ? 34.627 8.332 -57.474 1.00 92.12 87 ALA A C 1
ATOM 639 O O . ALA A 1 87 ? 33.996 8.577 -56.442 1.00 92.12 87 ALA A O 1
ATOM 640 N N . ALA A 1 88 ? 34.324 7.291 -58.257 1.00 94.25 88 ALA A N 1
ATOM 641 C CA . ALA A 1 88 ? 33.202 6.386 -57.998 1.00 94.25 88 ALA A CA 1
ATOM 642 C C . ALA A 1 88 ? 33.345 5.647 -56.654 1.00 94.25 88 ALA A C 1
ATOM 644 O O . ALA A 1 88 ? 32.402 5.610 -55.857 1.00 94.25 88 ALA A O 1
ATOM 645 N N . ALA A 1 89 ? 34.537 5.122 -56.356 1.00 92.25 89 ALA A N 1
ATOM 646 C CA . ALA A 1 89 ? 34.822 4.458 -55.089 1.00 92.25 89 ALA A CA 1
ATOM 647 C C . ALA A 1 89 ? 34.679 5.414 -53.892 1.00 92.25 89 ALA A C 1
ATOM 649 O O . ALA A 1 89 ? 34.058 5.059 -52.890 1.00 92.25 89 ALA A O 1
ATOM 650 N N . SER A 1 90 ? 35.187 6.647 -53.995 1.00 91.31 90 SER A N 1
ATOM 651 C CA . SER A 1 90 ? 35.078 7.640 -52.914 1.00 91.31 90 SER A CA 1
ATOM 652 C C . SER A 1 90 ? 33.633 8.101 -52.665 1.00 91.31 90 SER A C 1
ATOM 654 O O . SER A 1 90 ? 33.243 8.310 -51.511 1.00 91.31 90 SER A O 1
ATOM 656 N N . ALA A 1 91 ? 32.808 8.186 -53.715 1.00 93.69 91 ALA A N 1
ATOM 657 C CA . ALA A 1 91 ? 31.378 8.461 -53.597 1.00 93.69 91 ALA A CA 1
ATOM 658 C C . ALA A 1 91 ? 30.636 7.318 -52.884 1.00 93.69 91 ALA A C 1
ATOM 660 O O . ALA A 1 91 ? 29.827 7.576 -51.990 1.00 93.69 91 ALA A O 1
ATOM 661 N N . LEU A 1 92 ? 30.953 6.062 -53.220 1.00 94.88 92 LEU A N 1
ATOM 662 C CA . LEU A 1 92 ? 30.379 4.888 -52.561 1.00 94.88 92 LEU A CA 1
ATOM 663 C C . LEU A 1 92 ? 30.770 4.827 -51.080 1.00 94.88 92 LEU A C 1
ATOM 665 O O . LEU A 1 92 ? 29.901 4.616 -50.236 1.00 94.88 92 LEU A O 1
ATOM 669 N N . VAL A 1 93 ? 32.043 5.069 -50.745 1.00 93.06 93 VAL A N 1
ATOM 670 C CA . VAL A 1 93 ? 32.502 5.136 -49.345 1.00 93.06 93 VAL A CA 1
ATOM 671 C C . VAL A 1 93 ? 31.765 6.238 -48.587 1.00 93.06 93 VAL A C 1
ATOM 673 O O . VAL A 1 93 ? 31.239 5.977 -47.509 1.00 93.06 93 VAL A O 1
ATOM 676 N N 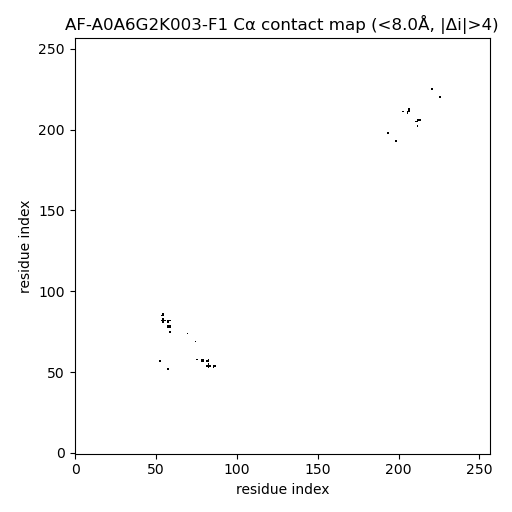. SER A 1 94 ? 31.637 7.432 -49.172 1.00 92.44 94 SER A N 1
ATOM 677 C CA . SER A 1 94 ? 30.912 8.548 -48.549 1.00 92.44 94 SER A CA 1
ATOM 678 C C . SER A 1 94 ? 29.438 8.214 -48.285 1.00 92.44 94 SER A C 1
ATOM 680 O O . SER A 1 94 ? 28.885 8.606 -47.256 1.00 92.44 94 SER A O 1
ATOM 682 N N . GLU A 1 95 ? 28.778 7.483 -49.189 1.00 96.88 95 GLU A N 1
ATOM 683 C CA . GLU A 1 95 ? 27.394 7.044 -48.978 1.00 96.88 95 GLU A CA 1
ATOM 684 C C . GLU A 1 95 ? 27.290 5.959 -47.901 1.00 96.88 95 GLU A C 1
ATOM 686 O O . GLU A 1 95 ? 26.412 6.036 -47.039 1.00 96.88 95 GLU A O 1
ATOM 691 N N . LEU A 1 96 ? 28.210 4.989 -47.883 1.00 94.69 96 LEU A N 1
ATOM 692 C CA . LEU A 1 96 ? 28.268 3.977 -46.826 1.00 94.69 96 LEU A CA 1
ATOM 693 C C . LEU A 1 96 ? 28.532 4.603 -45.452 1.00 94.69 96 LEU A C 1
ATOM 695 O O . LEU A 1 96 ? 27.880 4.222 -44.482 1.00 94.69 96 LEU A O 1
ATOM 699 N N . GLU A 1 97 ? 29.415 5.597 -45.358 1.00 93.94 97 GLU A N 1
ATOM 700 C CA . GLU A 1 97 ? 29.663 6.347 -44.122 1.00 93.94 97 GLU A CA 1
ATOM 701 C C . GLU A 1 97 ? 28.409 7.100 -43.657 1.00 93.94 97 GLU A C 1
ATOM 703 O O . GLU A 1 97 ? 28.062 7.058 -42.476 1.00 93.94 97 GLU A O 1
ATOM 708 N N . ARG A 1 98 ? 27.660 7.727 -44.575 1.00 95.69 98 ARG A N 1
ATOM 709 C CA . ARG A 1 98 ? 26.371 8.370 -44.252 1.00 95.69 98 ARG A CA 1
ATOM 710 C C . ARG A 1 98 ? 25.313 7.369 -43.802 1.00 95.69 98 ARG A C 1
ATOM 712 O O . ARG A 1 98 ? 24.517 7.677 -42.913 1.00 95.69 98 ARG A O 1
ATOM 719 N N . LEU A 1 99 ? 25.249 6.193 -44.423 1.00 94.88 99 LEU A N 1
ATOM 720 C CA . LEU A 1 99 ? 24.340 5.119 -44.017 1.00 94.88 99 LEU A CA 1
ATOM 721 C C . LEU A 1 99 ? 24.713 4.572 -42.634 1.00 94.88 99 LEU A C 1
ATOM 723 O O . LEU A 1 99 ? 23.833 4.430 -41.786 1.00 94.88 99 LEU A O 1
ATOM 727 N N . ALA A 1 100 ? 26.002 4.353 -42.372 1.00 91.94 100 ALA A N 1
ATOM 728 C CA . ALA A 1 100 ? 26.505 3.914 -41.074 1.00 91.94 100 ALA A CA 1
ATOM 729 C C . ALA A 1 100 ? 26.239 4.953 -39.974 1.00 91.94 100 ALA A C 1
ATOM 731 O O . ALA A 1 100 ? 25.758 4.595 -38.902 1.00 91.94 100 ALA A O 1
ATOM 732 N N . ALA A 1 101 ? 26.468 6.242 -40.250 1.00 92.19 101 ALA A N 1
ATOM 733 C CA . ALA A 1 101 ? 26.167 7.326 -39.315 1.00 92.19 101 ALA A CA 1
ATOM 734 C C . ALA A 1 101 ? 24.668 7.387 -38.974 1.00 92.19 101 ALA A C 1
ATOM 736 O O . ALA A 1 101 ? 24.306 7.480 -37.802 1.00 92.19 101 ALA A O 1
ATOM 737 N N . ARG A 1 102 ? 23.784 7.260 -39.975 1.00 93.94 102 ARG A N 1
ATOM 738 C CA . ARG A 1 102 ? 22.327 7.189 -39.754 1.00 93.94 102 ARG A CA 1
ATOM 739 C C . ARG A 1 102 ? 21.928 5.977 -38.910 1.00 93.94 102 ARG A C 1
ATOM 741 O O . ARG A 1 102 ? 21.133 6.119 -37.984 1.00 93.94 102 ARG A O 1
ATOM 748 N N . ALA A 1 103 ? 22.495 4.806 -39.197 1.00 91.44 103 ALA A N 1
ATOM 749 C CA . ALA A 1 103 ? 22.231 3.590 -38.431 1.00 91.44 103 ALA A CA 1
ATOM 750 C C . ALA A 1 103 ? 22.715 3.703 -36.975 1.00 91.44 103 ALA A C 1
ATOM 752 O O . ALA A 1 103 ? 22.013 3.267 -36.066 1.00 91.44 103 ALA A O 1
ATOM 753 N N . ALA A 1 104 ? 23.873 4.330 -36.740 1.00 89.25 104 ALA A N 1
ATOM 754 C CA . ALA A 1 104 ? 24.412 4.551 -35.401 1.00 89.25 104 ALA A CA 1
ATOM 755 C C . ALA A 1 104 ? 23.526 5.483 -34.558 1.00 89.25 104 ALA A C 1
ATOM 757 O O . ALA A 1 104 ? 23.282 5.190 -33.388 1.00 89.25 104 ALA A O 1
ATOM 758 N N . VAL A 1 105 ? 22.995 6.561 -35.150 1.00 92.69 105 VAL A N 1
ATOM 759 C CA . VAL A 1 105 ? 22.043 7.458 -34.467 1.00 92.69 105 VAL A CA 1
ATOM 760 C C . VAL A 1 105 ? 20.761 6.705 -34.099 1.00 92.69 105 VAL A C 1
ATOM 762 O O . VAL A 1 105 ? 20.362 6.727 -32.937 1.00 92.69 105 VAL A O 1
ATOM 765 N N . GLY A 1 106 ? 20.175 5.956 -35.041 1.00 91.38 106 GLY A N 1
ATOM 766 C CA . GLY A 1 106 ? 18.970 5.160 -34.772 1.00 91.38 106 GLY A CA 1
ATOM 767 C C . GLY A 1 106 ? 19.184 4.067 -33.715 1.00 91.38 106 GLY A C 1
ATOM 768 O O . GLY A 1 106 ? 18.315 3.830 -32.878 1.00 91.38 106 GLY A O 1
ATOM 769 N N . ALA A 1 107 ? 20.360 3.431 -33.695 1.00 90.69 107 ALA A N 1
ATOM 770 C CA . ALA A 1 107 ? 20.723 2.466 -32.656 1.00 90.69 107 ALA A CA 1
ATOM 771 C C . ALA A 1 107 ? 20.876 3.128 -31.275 1.00 90.69 107 ALA A C 1
ATOM 773 O O . ALA A 1 107 ? 20.491 2.536 -30.267 1.00 90.69 107 ALA A O 1
ATOM 774 N N . GLY A 1 108 ? 21.400 4.357 -31.225 1.00 91.88 108 GLY A N 1
ATOM 775 C CA . GLY A 1 108 ? 21.489 5.153 -30.001 1.00 91.88 108 GLY A CA 1
ATOM 776 C C . GLY A 1 108 ? 20.115 5.503 -29.429 1.00 91.88 108 GLY A C 1
ATOM 777 O O . GLY A 1 108 ? 19.880 5.287 -28.241 1.00 91.88 108 GLY A O 1
ATOM 778 N N . GLU A 1 109 ? 19.189 5.963 -30.273 1.00 92.56 109 GLU A N 1
ATOM 779 C CA . GLU A 1 109 ? 17.806 6.267 -29.879 1.00 92.56 109 GLU A CA 1
ATOM 780 C C . GLU A 1 109 ? 17.064 5.020 -29.381 1.00 92.56 109 GLU A C 1
ATOM 782 O O . GLU A 1 109 ? 16.440 5.051 -28.321 1.00 92.56 109 GLU A O 1
ATOM 787 N N . ALA A 1 110 ? 17.188 3.895 -30.094 1.00 92.12 110 ALA A N 1
ATOM 788 C CA . ALA A 1 110 ? 16.589 2.628 -29.677 1.00 92.12 110 ALA A CA 1
ATOM 789 C C . ALA A 1 110 ? 17.172 2.125 -28.346 1.00 92.12 110 ALA A C 1
ATOM 791 O O . ALA A 1 110 ? 16.431 1.660 -27.481 1.00 92.12 110 ALA A O 1
ATOM 792 N N . SER A 1 111 ? 18.490 2.245 -28.160 1.00 93.25 111 SER A N 1
ATOM 793 C CA . SER A 1 111 ? 19.161 1.896 -26.904 1.00 93.25 111 SER A CA 1
ATOM 794 C C . SER A 1 111 ? 18.658 2.756 -25.742 1.00 93.25 111 SER A C 1
ATOM 796 O O . SER A 1 111 ? 18.298 2.229 -24.690 1.00 93.25 111 SER A O 1
ATOM 798 N N . TRP A 1 112 ? 18.557 4.072 -25.942 1.00 93.00 112 TRP A N 1
ATOM 799 C CA . TRP A 1 112 ? 18.048 4.990 -24.926 1.00 93.00 112 TRP A CA 1
ATOM 800 C C . TRP A 1 112 ? 16.583 4.700 -24.564 1.00 93.00 112 TRP A C 1
ATOM 802 O O . TRP A 1 112 ? 16.260 4.611 -23.381 1.00 93.00 112 TRP A O 1
ATOM 812 N N . ALA A 1 113 ? 15.723 4.440 -25.554 1.00 93.25 113 ALA A N 1
ATOM 813 C CA . ALA A 1 113 ? 14.324 4.074 -25.326 1.00 93.25 113 ALA A CA 1
ATOM 814 C C . ALA A 1 113 ? 14.173 2.756 -24.541 1.00 93.25 113 ALA A C 1
ATOM 816 O O . ALA A 1 113 ? 13.289 2.634 -23.695 1.00 93.25 113 ALA A O 1
ATOM 817 N N . LEU A 1 114 ? 15.051 1.772 -24.776 1.00 92.62 114 LEU A N 1
ATOM 818 C CA . LEU A 1 114 ? 15.081 0.538 -23.983 1.00 92.62 114 LEU A CA 1
ATOM 819 C C . LEU A 1 114 ? 15.485 0.808 -22.529 1.00 92.62 114 LEU A C 1
ATOM 821 O O . LEU A 1 114 ? 14.878 0.247 -21.619 1.00 92.62 114 LEU A O 1
ATOM 825 N N . VAL A 1 115 ? 16.477 1.674 -22.298 1.00 94.81 115 VAL A N 1
ATOM 826 C CA . VAL A 1 115 ? 16.882 2.071 -20.939 1.00 94.81 115 VAL A CA 1
ATOM 827 C C . VAL A 1 115 ? 15.739 2.786 -20.218 1.00 94.81 115 VAL A C 1
ATOM 829 O O . VAL A 1 115 ? 15.469 2.476 -19.059 1.00 94.81 115 VAL A O 1
ATOM 832 N N . GLU A 1 116 ? 15.034 3.691 -20.898 1.00 95.88 116 GLU A N 1
ATOM 833 C CA . GLU A 1 116 ? 13.873 4.386 -20.336 1.00 95.88 116 GLU A CA 1
ATOM 834 C C . GLU A 1 116 ? 12.727 3.416 -20.010 1.00 95.88 116 GLU A C 1
ATOM 836 O O . GLU A 1 116 ? 12.162 3.479 -18.918 1.00 95.88 116 GLU A O 1
ATOM 841 N N . ALA A 1 117 ? 12.424 2.466 -20.901 1.00 94.06 117 ALA A N 1
ATOM 842 C CA . ALA A 1 117 ? 11.395 1.454 -20.664 1.00 94.06 117 ALA A CA 1
ATOM 843 C C . ALA A 1 117 ? 11.721 0.573 -19.446 1.00 94.06 117 ALA A C 1
ATOM 845 O O . ALA A 1 117 ? 10.866 0.376 -18.582 1.00 94.06 117 ALA A O 1
ATOM 846 N N . VAL A 1 118 ? 12.969 0.106 -19.329 1.00 95.88 118 VAL A N 1
ATOM 847 C CA . VAL A 1 118 ? 13.425 -0.682 -18.172 1.00 95.88 118 VAL A CA 1
ATOM 848 C C . VAL A 1 118 ? 13.369 0.145 -16.884 1.00 95.88 118 VAL A C 1
ATOM 850 O O . VAL A 1 118 ? 12.953 -0.365 -15.844 1.00 95.88 118 VAL A O 1
ATOM 853 N N . ALA A 1 119 ? 13.735 1.430 -16.932 1.00 95.38 119 ALA A N 1
ATOM 854 C CA . ALA A 1 119 ? 13.631 2.322 -15.778 1.00 95.38 119 ALA A CA 1
ATOM 855 C C . ALA A 1 119 ? 12.169 2.548 -15.350 1.00 95.38 119 ALA A C 1
ATOM 857 O O . ALA A 1 119 ? 11.866 2.536 -14.155 1.00 95.38 119 ALA A O 1
ATOM 858 N N . ALA A 1 120 ? 11.252 2.699 -16.308 1.00 96.19 120 ALA A N 1
ATOM 859 C CA . ALA A 1 120 ? 9.825 2.844 -16.038 1.00 96.19 120 ALA A CA 1
ATOM 860 C C . ALA A 1 120 ? 9.213 1.570 -15.427 1.00 96.19 120 ALA A C 1
ATOM 862 O O . ALA A 1 120 ? 8.375 1.660 -14.526 1.00 96.19 120 ALA A O 1
ATOM 863 N N . GLU A 1 121 ? 9.635 0.388 -15.884 1.00 96.06 121 GLU A N 1
ATOM 864 C CA . GLU A 1 121 ? 9.241 -0.894 -15.288 1.00 96.06 121 GLU A CA 1
ATOM 865 C C . GLU A 1 121 ? 9.770 -1.037 -13.858 1.00 96.06 121 GLU A C 1
ATOM 867 O O . GLU A 1 121 ? 8.994 -1.342 -12.953 1.00 96.06 121 GLU A O 1
ATOM 872 N N . ALA A 1 122 ? 11.045 -0.715 -13.623 1.00 96.06 122 ALA A N 1
ATOM 873 C CA . ALA A 1 122 ? 11.637 -0.753 -12.286 1.00 96.06 122 ALA A CA 1
ATOM 874 C C . ALA A 1 122 ? 10.918 0.189 -11.305 1.00 96.06 122 ALA A C 1
ATOM 876 O O . ALA A 1 122 ? 10.611 -0.201 -10.178 1.00 96.06 122 ALA A O 1
ATOM 877 N N . TRP A 1 123 ? 10.587 1.406 -11.746 1.00 97.69 123 TRP A N 1
ATOM 878 C CA . TRP A 1 123 ? 9.821 2.354 -10.937 1.00 97.69 123 TRP A CA 1
ATOM 879 C C . TRP A 1 123 ? 8.404 1.847 -10.637 1.00 97.69 123 TRP A C 1
ATOM 881 O O . TRP A 1 123 ? 7.918 1.972 -9.512 1.00 97.69 123 TRP A O 1
ATOM 891 N N . ARG A 1 124 ? 7.734 1.225 -11.617 1.00 98.19 124 ARG A N 1
ATOM 892 C CA . ARG A 1 124 ? 6.412 0.616 -11.407 1.00 98.19 124 ARG A CA 1
ATOM 893 C C . ARG A 1 124 ? 6.474 -0.487 -10.350 1.00 98.19 124 ARG A C 1
ATOM 895 O O . ARG A 1 124 ? 5.614 -0.517 -9.470 1.00 98.19 124 ARG A O 1
ATOM 902 N N . ASP A 1 125 ? 7.469 -1.362 -10.424 1.00 97.38 125 ASP A N 1
ATOM 903 C CA . ASP A 1 125 ? 7.646 -2.452 -9.462 1.00 97.38 125 ASP A CA 1
ATOM 904 C C . ASP A 1 125 ? 7.920 -1.925 -8.048 1.00 97.38 125 ASP A C 1
ATOM 906 O O . ASP A 1 125 ? 7.356 -2.437 -7.077 1.00 97.38 125 ASP A O 1
ATOM 910 N N . GLU A 1 126 ? 8.714 -0.859 -7.921 1.00 97.88 126 GLU A N 1
ATOM 911 C CA . GLU A 1 126 ? 8.959 -0.182 -6.645 1.00 97.88 126 GLU A CA 1
ATOM 912 C C . GLU A 1 126 ? 7.665 0.383 -6.041 1.00 97.88 126 GLU A C 1
ATOM 914 O O . GLU A 1 126 ? 7.356 0.122 -4.874 1.00 97.88 126 GLU A O 1
ATOM 919 N N . VAL A 1 127 ? 6.861 1.090 -6.842 1.00 97.88 127 VAL A N 1
ATOM 920 C CA . VAL A 1 127 ? 5.568 1.638 -6.400 1.00 97.88 127 VAL A CA 1
ATOM 921 C C . VAL A 1 127 ? 4.613 0.522 -5.974 1.00 97.88 127 VAL A C 1
ATOM 923 O O . VAL A 1 127 ? 3.956 0.632 -4.937 1.00 97.88 127 VAL A O 1
ATOM 926 N N . LEU A 1 128 ? 4.540 -0.577 -6.731 1.00 98.06 128 LEU A N 1
ATOM 927 C CA . LEU A 1 128 ? 3.703 -1.724 -6.371 1.00 98.06 128 LEU A CA 1
ATOM 928 C C . LEU A 1 128 ? 4.164 -2.375 -5.060 1.00 98.06 128 LEU A C 1
ATOM 930 O O . LEU A 1 128 ? 3.326 -2.716 -4.221 1.00 98.06 128 LEU A O 1
ATOM 934 N N . ALA A 1 129 ? 5.475 -2.500 -4.846 1.00 98.06 129 ALA A N 1
ATOM 935 C CA . ALA A 1 129 ? 6.034 -3.027 -3.605 1.00 98.06 129 ALA A CA 1
ATOM 936 C C . ALA A 1 129 ? 5.734 -2.122 -2.395 1.00 98.06 129 ALA A C 1
ATOM 938 O O . ALA A 1 129 ? 5.447 -2.631 -1.304 1.00 98.06 129 ALA A O 1
ATOM 939 N N . ASP A 1 130 ? 5.768 -0.798 -2.573 1.00 98.44 130 ASP A N 1
ATOM 940 C CA . ASP A 1 130 ? 5.397 0.166 -1.530 1.00 98.44 130 ASP A CA 1
ATOM 941 C C . ASP A 1 130 ? 3.901 0.090 -1.189 1.00 98.44 130 ASP A C 1
ATOM 943 O O . ASP A 1 130 ? 3.528 -0.031 -0.019 1.00 98.44 130 ASP A O 1
ATOM 947 N N . LEU A 1 131 ? 3.025 0.050 -2.198 1.00 98.31 131 LEU A N 1
ATOM 948 C CA . LEU A 1 131 ? 1.582 -0.114 -1.989 1.00 98.31 131 LEU A CA 1
ATOM 949 C C . LEU A 1 131 ? 1.252 -1.420 -1.257 1.00 98.31 131 LEU A C 1
ATOM 951 O O . LEU A 1 131 ? 0.406 -1.439 -0.359 1.00 98.31 131 LEU A O 1
ATOM 955 N N . ASP A 1 132 ? 1.947 -2.508 -1.588 1.00 98.25 132 ASP A N 1
ATOM 956 C CA . ASP A 1 132 ? 1.799 -3.785 -0.898 1.00 98.25 132 ASP A CA 1
ATOM 957 C C . ASP A 1 132 ? 2.228 -3.718 0.569 1.00 98.25 132 ASP A C 1
ATOM 959 O O . ASP A 1 132 ? 1.580 -4.324 1.431 1.00 98.25 132 ASP A O 1
ATOM 963 N N . ARG A 1 133 ? 3.296 -2.973 0.871 1.00 98.62 133 ARG A N 1
ATOM 964 C CA . ARG A 1 133 ? 3.752 -2.727 2.244 1.00 98.62 133 ARG A CA 1
ATOM 965 C C . ARG A 1 133 ? 2.705 -1.946 3.034 1.00 98.62 133 ARG A C 1
ATOM 967 O O . ARG A 1 133 ? 2.248 -2.443 4.063 1.00 98.62 133 ARG A O 1
ATOM 974 N N . ARG A 1 134 ? 2.234 -0.815 2.498 1.00 98.50 134 ARG A N 1
ATOM 975 C CA . ARG A 1 134 ? 1.182 0.012 3.119 1.00 98.50 134 ARG A CA 1
ATOM 976 C C . ARG A 1 134 ? -0.106 -0.774 3.345 1.00 98.50 134 ARG A C 1
ATOM 978 O O . ARG A 1 134 ? -0.726 -0.678 4.400 1.00 98.50 134 ARG A O 1
ATOM 985 N N . ARG A 1 135 ? -0.497 -1.622 2.387 1.00 98.69 135 ARG A N 1
ATOM 986 C CA . ARG A 1 135 ? -1.660 -2.510 2.533 1.00 98.69 135 ARG A CA 1
ATOM 987 C C . ARG A 1 135 ? -1.501 -3.465 3.719 1.00 98.69 135 ARG A C 1
ATOM 989 O O . ARG A 1 135 ? -2.464 -3.690 4.450 1.00 98.69 135 ARG A O 1
ATOM 996 N N . ARG A 1 136 ? -0.314 -4.051 3.916 1.00 98.56 136 ARG A N 1
ATOM 997 C CA . ARG A 1 136 ? -0.047 -4.947 5.058 1.00 98.56 136 ARG A CA 1
ATOM 998 C C . ARG A 1 136 ? -0.085 -4.195 6.387 1.00 98.56 136 ARG A C 1
ATOM 1000 O O . ARG A 1 136 ? -0.656 -4.719 7.340 1.00 98.56 136 ARG A O 1
ATOM 1007 N N . GLU A 1 137 ? 0.459 -2.983 6.436 1.00 98.44 137 GLU A N 1
ATOM 1008 C CA . GLU A 1 137 ? 0.435 -2.119 7.625 1.00 98.44 137 GLU A CA 1
ATOM 1009 C C . GLU A 1 137 ? -1.000 -1.761 8.035 1.00 98.44 137 GLU A C 1
ATOM 1011 O O . GLU A 1 137 ? -1.404 -2.051 9.164 1.00 98.44 137 GLU A O 1
ATOM 1016 N N . LEU A 1 138 ? -1.808 -1.260 7.093 1.00 97.81 138 LEU A N 1
ATOM 1017 C CA . LEU A 1 138 ? -3.220 -0.933 7.328 1.00 97.81 138 LEU A CA 1
ATOM 1018 C C . LEU A 1 138 ? -4.035 -2.159 7.759 1.00 97.81 138 LEU A C 1
ATOM 1020 O O . LEU A 1 138 ? -4.847 -2.085 8.680 1.00 97.81 138 LEU A O 1
ATOM 1024 N N . ASN A 1 139 ? -3.799 -3.323 7.148 1.00 98.38 139 ASN A N 1
ATOM 1025 C CA . ASN A 1 139 ? -4.446 -4.562 7.584 1.00 98.38 139 ASN A CA 1
ATOM 1026 C C . ASN A 1 139 ? -4.048 -4.939 9.021 1.00 98.38 139 ASN A C 1
ATOM 1028 O O . ASN A 1 139 ? -4.895 -5.396 9.790 1.00 98.38 139 ASN A O 1
ATOM 1032 N N . GLY A 1 140 ? -2.789 -4.717 9.405 1.00 98.25 140 GLY A N 1
ATOM 1033 C CA . GLY A 1 140 ? -2.324 -4.893 10.781 1.00 98.25 140 GLY A CA 1
ATOM 1034 C C . GLY A 1 140 ? -3.026 -3.953 11.766 1.00 98.25 140 GLY A C 1
ATOM 1035 O O . GLY A 1 140 ? -3.415 -4.374 12.856 1.00 98.25 140 GLY A O 1
ATOM 1036 N N . GLU A 1 141 ? -3.254 -2.697 11.386 1.00 98.62 141 GLU A N 1
ATOM 1037 C CA . GLU A 1 141 ? -4.040 -1.738 12.173 1.00 98.62 141 GLU A CA 1
ATOM 1038 C C . GLU A 1 141 ? -5.496 -2.164 12.331 1.00 98.62 141 GLU A C 1
ATOM 1040 O O . GLU A 1 141 ? -6.006 -2.172 13.449 1.00 98.62 141 GLU A O 1
ATOM 1045 N N . VAL A 1 142 ? -6.146 -2.607 11.253 1.00 98.56 142 VAL A N 1
ATOM 1046 C CA . VAL A 1 142 ? -7.528 -3.107 11.308 1.00 98.56 142 VAL A CA 1
ATOM 1047 C C . VAL A 1 142 ? -7.649 -4.301 12.255 1.00 98.56 142 VAL A C 1
ATOM 1049 O O . VAL A 1 142 ? -8.603 -4.371 13.031 1.00 98.56 142 VAL A O 1
ATOM 1052 N N . VAL A 1 143 ? -6.691 -5.233 12.233 1.00 98.56 143 VAL A N 1
ATOM 1053 C CA . VAL A 1 143 ? -6.672 -6.373 13.165 1.00 98.56 143 VAL A CA 1
ATOM 1054 C C . VAL A 1 143 ? -6.510 -5.899 14.611 1.00 98.56 143 VAL A C 1
ATOM 1056 O O . VAL A 1 143 ? -7.259 -6.350 15.478 1.00 98.56 143 VAL A O 1
ATOM 1059 N N . ARG A 1 144 ? -5.601 -4.949 14.878 1.00 98.50 144 ARG A N 1
ATOM 1060 C CA . ARG A 1 144 ? -5.419 -4.364 16.220 1.00 98.50 144 ARG A CA 1
ATOM 1061 C C . ARG A 1 144 ? -6.674 -3.645 16.715 1.00 98.50 144 ARG A C 1
ATOM 1063 O O . ARG A 1 144 ? -7.076 -3.861 17.854 1.00 98.50 144 ARG A O 1
ATOM 1070 N N . LEU A 1 145 ? -7.315 -2.843 15.867 1.00 98.44 145 LEU A N 1
ATOM 1071 C CA . LEU A 1 145 ? -8.546 -2.125 16.206 1.00 98.44 145 LEU A CA 1
ATOM 1072 C C . LEU A 1 145 ? -9.708 -3.080 16.478 1.00 98.44 145 LEU A C 1
ATOM 1074 O O . LEU A 1 145 ? -10.464 -2.866 17.421 1.00 98.44 145 LEU A O 1
ATOM 1078 N N . ARG A 1 146 ? -9.841 -4.160 15.697 1.00 98.38 146 ARG A N 1
ATOM 1079 C CA . ARG A 1 146 ? -10.848 -5.202 15.956 1.00 98.38 146 ARG A CA 1
ATOM 1080 C C . ARG A 1 146 ? -10.606 -5.885 17.295 1.00 98.38 146 ARG A C 1
ATOM 1082 O O . ARG A 1 146 ? -11.534 -5.949 18.087 1.00 98.38 146 ARG A O 1
ATOM 1089 N N . ALA A 1 147 ? -9.369 -6.290 17.576 1.00 98.38 147 ALA A N 1
ATOM 1090 C CA . ALA A 1 147 ? -9.017 -6.871 18.868 1.00 98.38 147 ALA A CA 1
ATOM 1091 C C . ALA A 1 147 ? -9.289 -5.900 20.031 1.00 98.38 147 ALA A C 1
ATOM 1093 O O . ALA A 1 147 ? -9.809 -6.313 21.059 1.00 98.38 147 ALA A O 1
ATOM 1094 N N . GLY A 1 148 ? -8.984 -4.607 19.866 1.00 98.25 148 GLY A N 1
ATOM 1095 C CA . GLY A 1 148 ? -9.292 -3.577 20.863 1.00 98.25 148 GLY A CA 1
ATOM 1096 C C . GLY A 1 148 ? -10.794 -3.402 21.091 1.00 98.25 148 GLY A C 1
ATOM 1097 O O . GLY A 1 148 ? -11.243 -3.378 22.230 1.00 98.25 148 GLY A O 1
ATOM 1098 N N . ARG A 1 149 ? -11.586 -3.345 20.016 1.00 98.62 149 ARG A N 1
ATOM 1099 C CA . ARG A 1 149 ? -13.053 -3.282 20.090 1.00 98.62 149 ARG A CA 1
ATOM 1100 C C . ARG A 1 149 ? -13.644 -4.511 20.775 1.00 98.62 149 ARG A C 1
ATOM 1102 O O . ARG A 1 149 ? -14.598 -4.372 21.529 1.00 98.62 149 ARG A O 1
ATOM 1109 N N . ASP A 1 150 ? -13.131 -5.694 20.462 1.00 98.56 150 ASP A N 1
ATOM 1110 C CA . ASP A 1 150 ? -13.649 -6.938 21.022 1.00 98.56 150 ASP A CA 1
ATOM 1111 C C . ASP A 1 150 ? -13.335 -7.008 22.531 1.00 98.56 150 ASP A C 1
ATOM 1113 O O . ASP A 1 150 ? -14.253 -7.248 23.304 1.00 98.56 150 ASP A O 1
ATOM 1117 N N . ARG A 1 151 ? -12.132 -6.597 22.971 1.00 98.62 151 ARG A N 1
ATOM 1118 C CA . ARG A 1 151 ? -11.822 -6.413 24.407 1.00 98.62 151 ARG A CA 1
ATOM 1119 C C . ARG A 1 151 ? -12.762 -5.424 25.097 1.00 98.62 151 ARG A C 1
ATOM 1121 O O . ARG A 1 151 ? -13.335 -5.754 26.118 1.00 98.62 151 ARG A O 1
ATOM 1128 N N . LEU A 1 152 ? -12.985 -4.247 24.505 1.00 98.50 152 LEU A N 1
ATOM 1129 C CA . LEU A 1 152 ? -13.907 -3.255 25.075 1.00 98.50 152 LEU A CA 1
ATOM 1130 C C . LEU A 1 152 ? -15.337 -3.794 25.216 1.00 98.50 152 LEU A C 1
ATOM 1132 O O . LEU A 1 152 ? -16.064 -3.385 26.114 1.00 98.50 152 LEU A O 1
ATOM 1136 N N . ARG A 1 153 ? -15.772 -4.682 24.316 1.00 98.56 153 ARG A N 1
ATOM 1137 C CA . ARG A 1 153 ? -17.084 -5.331 24.428 1.00 98.56 153 ARG A CA 1
ATOM 1138 C C . ARG A 1 153 ? -17.125 -6.340 25.562 1.00 98.56 153 ARG A C 1
ATOM 1140 O O . ARG A 1 153 ? -18.142 -6.388 26.245 1.00 98.56 153 ARG A O 1
ATOM 1147 N N . ASP A 1 154 ? -16.055 -7.104 25.744 1.00 98.44 154 ASP A N 1
ATOM 1148 C CA . ASP A 1 154 ? -15.931 -8.049 26.851 1.00 98.44 154 ASP A CA 1
ATOM 1149 C C . ASP A 1 154 ? -15.925 -7.294 28.194 1.00 98.44 154 ASP A C 1
ATOM 1151 O O . ASP A 1 154 ? -16.742 -7.604 29.058 1.00 98.44 154 ASP A O 1
ATOM 1155 N N . ASP A 1 155 ? -15.135 -6.219 28.311 1.00 98.25 155 ASP A N 1
ATOM 1156 C CA . ASP A 1 155 ? -15.073 -5.360 29.506 1.00 98.25 155 ASP A CA 1
ATOM 1157 C C . ASP A 1 155 ? -16.448 -4.740 29.838 1.00 98.25 155 ASP A C 1
ATOM 1159 O O . ASP A 1 155 ? -16.882 -4.703 30.990 1.00 98.25 155 ASP A O 1
ATOM 1163 N N . LEU A 1 156 ? -17.177 -4.261 28.820 1.00 98.38 156 LEU A N 1
ATOM 1164 C CA . LEU A 1 156 ? -18.531 -3.723 29.000 1.00 98.38 156 LEU A CA 1
ATOM 1165 C C . LEU A 1 156 ? -19.540 -4.802 29.407 1.00 98.38 156 LEU A C 1
ATOM 1167 O O . LEU A 1 156 ? -20.464 -4.513 30.169 1.00 98.38 156 LEU A O 1
ATOM 1171 N N . ALA A 1 157 ? -19.398 -6.024 28.891 1.00 98.25 157 ALA A N 1
ATOM 1172 C CA . ALA A 1 157 ? -20.256 -7.143 29.261 1.00 98.25 157 ALA A CA 1
ATOM 1173 C C . ALA A 1 157 ? -20.011 -7.582 30.712 1.00 98.25 157 ALA A C 1
ATOM 1175 O O . ALA A 1 157 ? -20.978 -7.852 31.426 1.00 98.25 157 ALA A O 1
ATOM 1176 N N . GLU A 1 158 ? -18.752 -7.595 31.157 1.00 98.50 158 GLU A N 1
ATOM 1177 C CA . GLU A 1 158 ? -18.368 -7.849 32.549 1.00 98.50 158 GLU A CA 1
ATOM 1178 C C . GLU A 1 158 ? -18.962 -6.786 33.482 1.00 98.50 158 GLU A C 1
ATOM 1180 O O . GLU A 1 158 ? -19.735 -7.121 34.379 1.00 98.50 158 GLU A O 1
ATOM 1185 N N . ALA A 1 159 ? -18.744 -5.499 33.190 1.00 98.12 159 ALA A N 1
ATOM 1186 C CA . ALA A 1 159 ? -19.296 -4.401 33.987 1.00 98.12 159 ALA A CA 1
ATOM 1187 C C . ALA A 1 159 ? -20.837 -4.420 34.055 1.00 98.12 159 ALA A C 1
ATOM 1189 O O . ALA A 1 159 ? -21.432 -4.128 35.096 1.00 98.12 159 ALA A O 1
ATOM 1190 N N . ALA A 1 160 ? -21.510 -4.778 32.956 1.00 98.25 160 ALA A N 1
ATOM 1191 C CA . ALA A 1 160 ? -22.962 -4.947 32.946 1.00 98.25 160 ALA A CA 1
ATOM 1192 C C . ALA A 1 160 ? -23.415 -6.133 33.817 1.00 98.25 160 ALA A C 1
ATOM 1194 O O . ALA A 1 160 ? -24.450 -6.045 34.484 1.00 98.25 160 ALA A O 1
ATOM 1195 N N . GLY A 1 161 ? -22.645 -7.225 33.826 1.00 97.94 161 GLY A N 1
ATOM 1196 C CA . GLY A 1 161 ? -22.857 -8.377 34.702 1.00 97.94 161 GLY A CA 1
ATOM 1197 C C . GLY A 1 161 ? -22.750 -8.007 36.180 1.00 97.94 161 GLY A C 1
ATOM 1198 O O . GLY A 1 161 ? -23.669 -8.311 36.947 1.00 97.94 161 GLY A O 1
ATOM 1199 N N . ASP A 1 162 ? -21.695 -7.278 36.545 1.00 98.44 162 ASP A N 1
ATOM 1200 C CA . ASP A 1 162 ? -21.448 -6.798 37.907 1.00 98.44 162 ASP A CA 1
ATOM 1201 C C . ASP A 1 162 ? -22.565 -5.874 38.395 1.00 98.44 162 ASP A C 1
ATOM 1203 O O . ASP A 1 162 ? -23.104 -6.054 39.490 1.00 98.44 162 ASP A O 1
ATOM 1207 N N . LEU A 1 163 ? -22.979 -4.908 37.568 1.00 98.62 163 LEU A N 1
ATOM 1208 C CA . LEU A 1 163 ? -24.096 -4.016 37.890 1.00 98.62 163 LEU A CA 1
ATOM 1209 C C . LEU A 1 163 ? -25.402 -4.793 38.081 1.00 98.62 163 LEU A C 1
ATOM 1211 O O . LEU A 1 163 ? -26.148 -4.532 39.025 1.00 98.62 163 LEU A O 1
ATOM 1215 N N . ALA A 1 164 ? -25.681 -5.779 37.224 1.00 98.38 164 ALA A N 1
ATOM 1216 C CA . ALA A 1 164 ? -26.86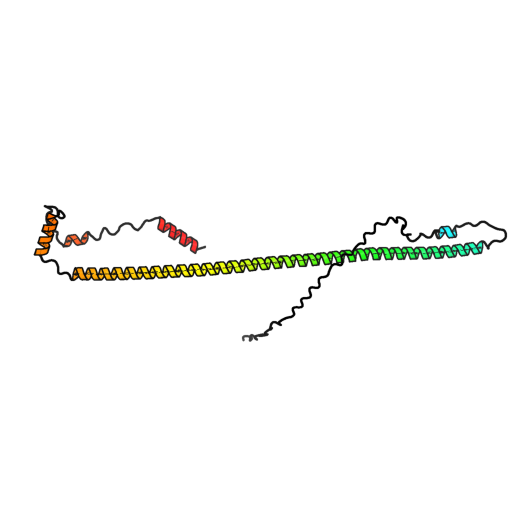2 -6.624 37.370 1.00 98.38 164 ALA A CA 1
ATOM 1217 C C . ALA A 1 164 ? -26.816 -7.466 38.657 1.00 98.38 164 ALA A C 1
ATOM 1219 O O . ALA A 1 164 ? -27.853 -7.695 39.281 1.00 98.38 164 ALA A O 1
ATOM 1220 N N . GLU A 1 165 ? -25.637 -7.927 39.078 1.00 98.56 165 GLU A N 1
ATOM 1221 C CA . GLU A 1 165 ? -25.458 -8.616 40.357 1.00 98.56 165 GLU A CA 1
ATOM 1222 C C . GLU A 1 165 ? -25.671 -7.684 41.551 1.00 98.56 165 GLU A C 1
ATOM 1224 O O . GLU A 1 165 ? -26.392 -8.043 42.486 1.00 98.56 165 GLU A O 1
ATOM 1229 N N . GLN A 1 166 ? -25.117 -6.472 41.505 1.00 98.56 166 GLN A N 1
ATOM 1230 C CA . GLN A 1 166 ? -25.322 -5.461 42.541 1.00 98.56 166 GLN A CA 1
ATOM 1231 C C . GLN A 1 166 ? -26.801 -5.099 42.690 1.00 98.56 166 GLN A C 1
ATOM 1233 O O . GLN A 1 166 ? -27.300 -5.055 43.814 1.00 98.56 166 GLN A O 1
ATOM 1238 N N . LEU A 1 167 ? -27.522 -4.922 41.578 1.00 98.50 167 LEU A N 1
ATOM 1239 C CA . LEU A 1 167 ? -28.967 -4.685 41.592 1.00 98.50 167 LEU A CA 1
ATOM 1240 C C . LEU A 1 167 ? -29.722 -5.853 42.237 1.00 98.50 167 LEU A C 1
ATOM 1242 O O . LEU A 1 167 ? -30.503 -5.631 43.158 1.00 98.50 167 LEU A O 1
ATOM 1246 N N . ARG A 1 168 ? -29.418 -7.105 41.859 1.00 98.56 168 ARG A N 1
ATOM 1247 C CA . ARG A 1 168 ? -30.018 -8.291 42.503 1.00 98.56 168 ARG A CA 1
ATOM 1248 C C . ARG A 1 168 ? -29.737 -8.343 44.006 1.00 98.56 168 ARG A C 1
ATOM 1250 O O . ARG A 1 168 ? -30.614 -8.715 44.786 1.00 98.56 168 ARG A O 1
ATOM 1257 N N . ARG A 1 169 ? -28.524 -7.979 44.429 1.00 98.56 169 ARG A N 1
ATOM 1258 C CA . ARG A 1 169 ? -28.141 -7.932 45.846 1.00 98.56 169 ARG A CA 1
ATOM 1259 C C . ARG A 1 169 ? -28.908 -6.845 46.602 1.00 98.56 169 ARG A C 1
ATOM 1261 O O . ARG A 1 169 ? -29.363 -7.100 47.716 1.00 98.56 169 ARG A O 1
ATOM 1268 N N . LEU A 1 170 ? -29.069 -5.665 46.002 1.00 98.38 170 LEU A N 1
ATOM 1269 C CA . LEU A 1 170 ? -29.850 -4.562 46.564 1.00 98.38 170 LEU A CA 1
ATOM 1270 C C . LEU A 1 170 ? -31.327 -4.937 46.691 1.00 98.38 170 LEU A C 1
ATOM 1272 O O . LEU A 1 170 ? -31.883 -4.789 47.778 1.00 98.38 170 LEU A O 1
ATOM 1276 N N . ASP A 1 171 ? -31.925 -5.513 45.649 1.00 98.38 171 ASP A N 1
ATOM 1277 C CA . ASP A 1 171 ? -33.310 -5.995 45.670 1.00 98.38 171 ASP A CA 1
ATOM 1278 C C . ASP A 1 171 ? -33.522 -7.037 46.773 1.00 98.38 171 ASP A C 1
ATOM 1280 O O . ASP A 1 171 ? -34.470 -6.937 47.556 1.00 98.38 171 ASP A O 1
ATOM 1284 N N . GLY A 1 172 ? -32.591 -7.988 46.908 1.00 98.00 172 GLY A N 1
ATOM 1285 C CA . GLY A 1 172 ? -32.608 -8.968 47.993 1.00 98.00 172 GLY A CA 1
ATOM 1286 C C . GLY A 1 172 ? -32.529 -8.317 49.378 1.00 98.00 172 GLY A C 1
ATOM 1287 O O . GLY A 1 172 ? -33.278 -8.69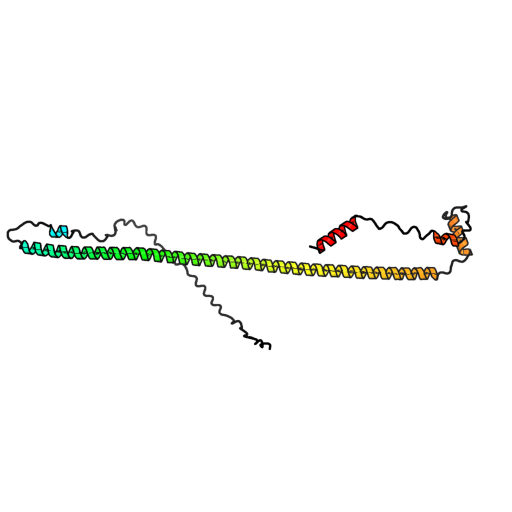1 50.281 1.00 98.00 172 GLY A O 1
ATOM 1288 N N . SER A 1 173 ? -31.671 -7.306 49.550 1.00 98.19 173 SER A N 1
ATOM 1289 C CA . SER A 1 17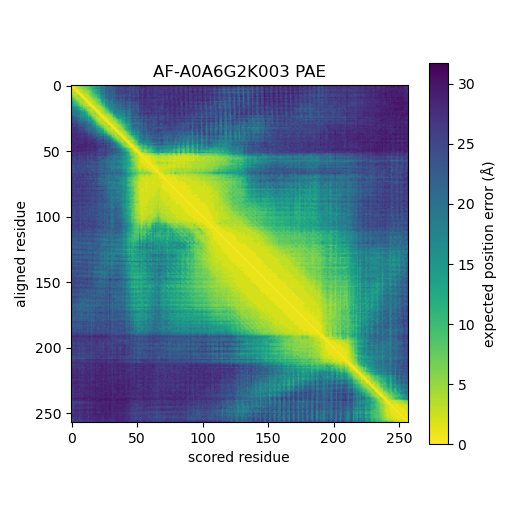3 ? -31.547 -6.581 50.821 1.00 98.19 173 SER A CA 1
ATOM 1290 C C . SER A 1 173 ? -32.799 -5.764 51.161 1.00 98.19 173 SER A C 1
ATOM 1292 O O . SER A 1 173 ? -33.235 -5.763 52.311 1.00 98.19 173 SER A O 1
ATOM 1294 N N . LEU A 1 174 ? -33.427 -5.140 50.158 1.00 98.50 174 LEU A N 1
ATOM 1295 C CA . LEU A 1 174 ? -34.671 -4.391 50.312 1.00 98.50 174 LEU A CA 1
ATOM 1296 C C . LEU A 1 174 ? -35.831 -5.314 50.680 1.00 98.50 174 LEU A C 1
ATOM 1298 O O . LEU A 1 174 ? -36.613 -4.991 51.572 1.00 98.50 174 LEU A O 1
ATOM 1302 N N . GLN A 1 175 ? -35.943 -6.475 50.033 1.00 98.31 175 GLN A N 1
ATOM 1303 C CA . GLN A 1 175 ? -36.971 -7.459 50.363 1.00 98.31 175 GLN A CA 1
ATOM 1304 C C . GLN A 1 175 ? -36.789 -8.009 51.783 1.00 98.31 175 GLN A C 1
ATOM 1306 O O . GLN A 1 175 ? -37.765 -8.115 52.527 1.00 98.31 175 GLN A O 1
ATOM 1311 N N . ALA A 1 176 ? -35.548 -8.299 52.185 1.00 97.69 176 ALA A N 1
ATOM 1312 C CA . ALA A 1 176 ? -35.240 -8.730 53.544 1.00 97.69 176 ALA A CA 1
ATOM 1313 C C . ALA A 1 176 ? -35.618 -7.653 54.573 1.00 97.69 176 ALA A C 1
ATOM 1315 O O . ALA A 1 176 ? -36.315 -7.955 55.541 1.00 97.69 176 ALA A O 1
ATOM 1316 N N . ALA A 1 177 ? -35.243 -6.393 54.327 1.00 97.75 177 ALA A N 1
ATOM 1317 C CA . ALA A 1 177 ? -35.591 -5.268 55.191 1.00 97.75 177 ALA A CA 1
ATOM 1318 C C . ALA A 1 177 ? -37.111 -5.076 55.317 1.00 97.75 177 ALA A C 1
ATOM 1320 O O . ALA A 1 177 ? -37.606 -4.895 56.428 1.00 97.75 177 ALA A O 1
ATOM 1321 N N . ARG A 1 178 ? -37.860 -5.194 54.210 1.00 97.94 178 ARG A N 1
ATOM 1322 C CA . ARG A 1 178 ? -39.334 -5.149 54.215 1.00 97.94 178 ARG A CA 1
ATOM 1323 C C . ARG A 1 178 ? -39.926 -6.258 55.078 1.00 97.94 178 ARG A C 1
ATOM 1325 O O . ARG A 1 178 ? -40.673 -5.967 55.999 1.00 97.94 178 ARG A O 1
ATOM 1332 N N . SER A 1 179 ? -39.511 -7.506 54.860 1.00 98.00 179 SER A N 1
ATOM 1333 C CA . SER A 1 179 ? -40.013 -8.638 55.652 1.00 98.00 179 SER A CA 1
ATOM 1334 C C . SER A 1 179 ? -39.682 -8.524 57.146 1.00 98.00 179 SER A C 1
ATOM 1336 O O . SER A 1 179 ? -40.484 -8.912 57.992 1.00 98.00 179 SER A O 1
ATOM 1338 N N . ALA A 1 180 ? -38.516 -7.965 57.487 1.00 97.81 180 ALA A N 1
ATOM 1339 C CA . ALA A 1 180 ? -38.135 -7.704 58.869 1.00 97.81 180 ALA A CA 1
ATOM 1340 C C . ALA A 1 180 ? -38.995 -6.594 59.494 1.00 97.81 180 ALA A C 1
ATOM 1342 O O . ALA A 1 180 ? -39.400 -6.728 60.648 1.00 97.81 180 ALA A O 1
ATOM 1343 N N . GLY A 1 181 ? -39.298 -5.542 58.726 1.00 96.88 181 GLY A N 1
ATOM 1344 C CA . GLY A 1 181 ? -40.232 -4.483 59.108 1.00 96.88 181 GLY A CA 1
ATOM 1345 C C . GLY A 1 181 ? -41.635 -5.025 59.380 1.00 96.88 181 GLY A C 1
ATOM 1346 O O . GLY A 1 181 ? -42.161 -4.801 60.466 1.00 96.88 181 GLY A O 1
ATOM 1347 N N . ASP A 1 182 ? -42.185 -5.827 58.465 1.00 98.06 182 ASP A N 1
ATOM 1348 C CA . ASP A 1 182 ? -43.517 -6.435 58.608 1.00 98.06 182 ASP A CA 1
ATOM 1349 C C . ASP A 1 182 ? -43.601 -7.337 59.851 1.00 98.06 182 ASP A C 1
ATOM 1351 O O . ASP A 1 182 ? -44.581 -7.313 60.596 1.00 98.06 182 ASP A O 1
ATOM 1355 N N . LEU A 1 183 ? -42.557 -8.131 60.114 1.00 97.38 183 LEU A N 1
ATOM 1356 C CA . LEU A 1 183 ? -42.481 -8.967 61.315 1.00 97.38 183 LEU A CA 1
ATOM 1357 C C . LEU A 1 183 ? -42.363 -8.135 62.595 1.00 97.38 183 LEU A C 1
ATOM 1359 O O . LEU A 1 183 ? -42.939 -8.510 63.617 1.00 97.38 183 LEU A O 1
ATOM 1363 N N . ALA A 1 184 ? -41.61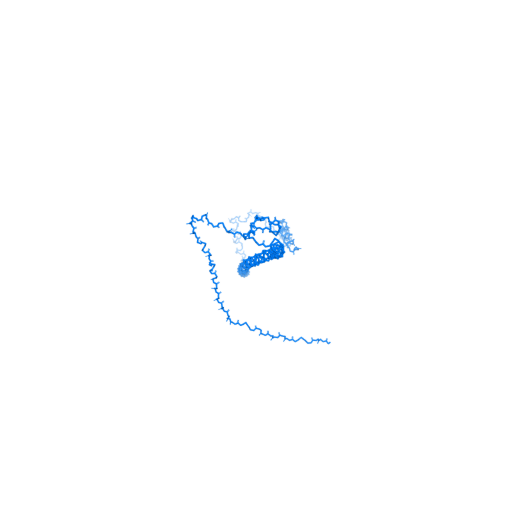0 -7.035 62.570 1.00 96.69 184 ALA A N 1
ATOM 1364 C CA . ALA A 1 184 ? -41.513 -6.123 63.704 1.00 96.69 184 ALA A CA 1
ATOM 1365 C C . ALA A 1 184 ? -42.866 -5.455 63.988 1.00 96.69 184 ALA A C 1
ATOM 1367 O O . ALA A 1 184 ? -43.297 -5.433 65.138 1.00 96.69 184 ALA A O 1
ATOM 1368 N N . GLU A 1 185 ? -43.576 -5.009 62.950 1.00 96.62 185 GLU A N 1
ATOM 1369 C CA . GLU A 1 185 ? -44.927 -4.457 63.071 1.00 96.62 185 GLU A CA 1
ATOM 1370 C C . GLU A 1 185 ? -45.904 -5.489 63.651 1.00 96.62 185 GLU A C 1
ATOM 1372 O O . GLU A 1 185 ? -46.635 -5.194 64.595 1.00 96.62 185 GLU A O 1
ATOM 1377 N N . GLN A 1 186 ? -45.884 -6.727 63.147 1.00 96.44 186 GLN A N 1
ATOM 1378 C CA . GLN A 1 186 ? -46.720 -7.808 63.676 1.00 96.44 186 GLN A CA 1
ATOM 1379 C C . GLN A 1 186 ? -46.424 -8.108 65.146 1.00 96.44 186 GLN A C 1
ATOM 1381 O O . GLN A 1 186 ? -47.357 -8.369 65.901 1.00 96.44 186 GLN A O 1
ATOM 1386 N N . ARG A 1 187 ? -45.153 -8.058 65.565 1.00 95.62 187 ARG A N 1
ATOM 1387 C CA . ARG A 1 187 ? -44.771 -8.227 66.976 1.00 95.62 187 ARG A CA 1
ATOM 1388 C C . ARG A 1 187 ? -45.344 -7.116 67.840 1.00 95.62 187 ARG A C 1
ATOM 1390 O O . ARG A 1 187 ? -46.024 -7.435 68.804 1.00 95.62 187 ARG A O 1
ATOM 1397 N N . VAL A 1 188 ? -45.147 -5.855 67.455 1.00 94.81 188 VAL A N 1
ATOM 1398 C CA . VAL A 1 188 ? -45.696 -4.695 68.179 1.00 94.81 188 VAL A CA 1
ATOM 1399 C C . VAL A 1 188 ? -47.223 -4.765 68.254 1.00 94.81 188 VAL A C 1
ATOM 1401 O O . VAL A 1 188 ? -47.815 -4.425 69.269 1.00 94.81 188 VAL A O 1
ATOM 1404 N N . ARG A 1 189 ? -47.881 -5.249 67.195 1.00 93.81 189 ARG A N 1
ATOM 1405 C CA . ARG A 1 189 ? -49.342 -5.402 67.151 1.00 93.81 189 ARG A CA 1
ATOM 1406 C C . ARG A 1 189 ? -49.864 -6.571 67.989 1.00 93.81 189 ARG A C 1
ATOM 1408 O O . ARG A 1 189 ? -51.000 -6.518 68.451 1.00 93.81 189 ARG A O 1
ATOM 1415 N N . ALA A 1 190 ? -49.088 -7.648 68.101 1.00 94.75 190 ALA A N 1
ATOM 1416 C CA . ALA A 1 190 ? -49.433 -8.835 68.881 1.00 94.75 190 ALA A CA 1
ATOM 1417 C C . ALA A 1 190 ? -49.089 -8.684 70.368 1.00 94.75 190 ALA A C 1
ATOM 1419 O O . ALA A 1 190 ? -49.681 -9.370 71.202 1.00 94.75 190 ALA A O 1
ATOM 1420 N N . GLU A 1 191 ? -48.137 -7.812 70.696 1.00 94.25 191 GLU A N 1
ATOM 1421 C CA . GLU A 1 191 ? -47.851 -7.396 72.060 1.00 94.25 191 GLU A CA 1
ATOM 1422 C C . GLU A 1 191 ? -49.124 -6.773 72.645 1.00 94.25 191 GLU A C 1
ATOM 1424 O O . GLU A 1 191 ? -49.720 -5.861 72.068 1.00 94.25 191 GLU A O 1
ATOM 1429 N N . ALA A 1 192 ? -49.620 -7.358 73.740 1.00 88.25 192 ALA A N 1
ATOM 1430 C CA . ALA A 1 192 ? -50.844 -6.882 74.363 1.00 88.25 192 ALA A CA 1
ATOM 1431 C C . ALA A 1 192 ? -50.644 -5.410 74.744 1.00 88.25 192 ALA A C 1
ATOM 1433 O O . ALA A 1 192 ? -49.577 -5.076 75.268 1.00 88.25 192 ALA A O 1
ATOM 1434 N N . PRO A 1 193 ? -51.633 -4.530 74.493 1.00 86.31 193 PRO A N 1
ATOM 1435 C CA . PRO A 1 193 ? -51.509 -3.147 74.917 1.00 86.31 193 PRO A CA 1
ATOM 1436 C C . PRO A 1 193 ? -51.183 -3.146 76.416 1.00 86.31 193 PRO A C 1
ATOM 1438 O O . PRO A 1 193 ? -51.849 -3.880 77.158 1.00 86.31 193 PRO A O 1
ATOM 1441 N N . PRO A 1 194 ? -50.161 -2.386 76.854 1.00 86.38 194 PRO A N 1
ATOM 1442 C CA . PRO A 1 194 ? -49.719 -2.414 78.240 1.00 86.38 194 PRO A CA 1
ATOM 1443 C C . PRO A 1 194 ? -50.920 -2.155 79.138 1.00 86.38 194 PRO A C 1
ATOM 1445 O O . PRO A 1 194 ? -51.762 -1.301 78.831 1.00 86.38 194 PRO A O 1
ATOM 1448 N N . SER A 1 195 ? -51.045 -2.933 80.209 1.00 92.00 195 SER A N 1
ATOM 1449 C CA . SER A 1 195 ? -52.163 -2.784 81.134 1.00 92.00 195 SER A CA 1
ATOM 1450 C C . SER A 1 195 ? -52.190 -1.359 81.695 1.00 92.00 195 SER A C 1
ATOM 1452 O O . SER A 1 195 ? -51.168 -0.677 81.771 1.00 92.00 195 SER A O 1
ATOM 1454 N N . ALA A 1 196 ? -53.363 -0.875 82.109 1.00 88.44 196 ALA A N 1
ATOM 1455 C CA . ALA A 1 196 ? -53.486 0.488 82.634 1.00 88.44 196 ALA A CA 1
ATOM 1456 C C . ALA A 1 196 ? -52.572 0.750 83.852 1.00 88.44 196 ALA A C 1
ATOM 1458 O O . ALA A 1 196 ? -52.187 1.893 84.096 1.00 88.44 196 ALA A O 1
ATOM 1459 N N . GLU A 1 197 ? -52.222 -0.291 84.616 1.00 89.12 197 GLU A N 1
ATOM 1460 C CA . GLU A 1 197 ? -51.251 -0.201 85.713 1.00 89.12 197 GLU A CA 1
ATOM 1461 C C . GLU A 1 197 ? -49.813 -0.075 85.201 1.00 89.12 197 GLU A C 1
ATOM 1463 O O . GLU A 1 197 ? -49.083 0.792 85.677 1.00 89.12 197 GLU A O 1
ATOM 1468 N N . GLU A 1 198 ? -49.428 -0.854 84.189 1.00 89.69 198 GLU A N 1
ATOM 1469 C CA . GLU A 1 198 ? -48.110 -0.751 83.547 1.00 89.69 198 GLU A CA 1
ATOM 1470 C C . GLU A 1 198 ? -47.919 0.609 82.870 1.00 89.69 198 GLU A C 1
ATOM 1472 O O . GLU A 1 198 ? -46.892 1.246 83.078 1.00 89.69 198 GLU A O 1
ATOM 1477 N N . GLN A 1 199 ? -48.932 1.119 82.161 1.00 90.25 199 GLN A N 1
ATOM 1478 C CA . GLN A 1 199 ? -48.890 2.458 81.557 1.00 90.25 199 GLN A CA 1
ATOM 1479 C C . GLN A 1 199 ? -48.706 3.562 82.608 1.00 90.25 199 GLN A C 1
ATOM 1481 O O . GLN A 1 199 ? -47.954 4.513 82.395 1.00 90.25 199 GLN A O 1
ATOM 1486 N N . ARG A 1 200 ? -49.378 3.457 83.766 1.00 87.56 200 ARG A N 1
ATOM 1487 C CA . ARG A 1 200 ? -49.197 4.410 84.875 1.00 87.56 200 ARG A CA 1
ATOM 1488 C C . ARG A 1 200 ? -47.796 4.317 85.471 1.00 87.56 200 ARG A C 1
ATOM 1490 O O . ARG A 1 200 ? -47.184 5.359 85.693 1.00 87.56 200 ARG A O 1
ATOM 1497 N N . ALA A 1 201 ? -47.292 3.104 85.692 1.00 89.94 201 ALA A N 1
ATOM 1498 C CA . ALA A 1 201 ? -45.941 2.882 86.200 1.00 89.94 201 ALA A CA 1
ATOM 1499 C C . ALA A 1 201 ? -44.874 3.425 85.233 1.00 89.94 201 ALA A C 1
ATOM 1501 O O . ALA A 1 201 ? -43.903 4.045 85.664 1.00 89.94 201 ALA A O 1
ATOM 1502 N N . GLU A 1 202 ? -45.078 3.262 83.925 1.00 90.12 202 GLU A N 1
ATOM 1503 C CA . GLU A 1 202 ? -44.180 3.773 82.890 1.00 90.12 202 GLU A CA 1
ATOM 1504 C C . GLU A 1 202 ? -44.208 5.309 82.810 1.00 90.12 202 GLU A C 1
ATOM 1506 O O . GLU A 1 202 ? -43.156 5.945 82.755 1.00 90.12 202 GLU A O 1
ATOM 1511 N N . LEU A 1 203 ? -45.388 5.935 82.910 1.00 89.25 203 LEU A N 1
ATOM 1512 C CA . LEU A 1 203 ? -45.519 7.397 82.986 1.00 89.25 203 LEU A CA 1
ATOM 1513 C C . LEU A 1 203 ? -44.890 7.982 84.258 1.00 89.25 203 LEU A C 1
ATOM 1515 O O . LEU A 1 203 ? -44.286 9.059 84.212 1.00 89.25 203 LEU A O 1
ATOM 1519 N N . GLU A 1 204 ? -45.010 7.295 85.394 1.00 87.44 204 GLU A N 1
ATOM 1520 C CA . GLU A 1 204 ? -44.326 7.683 86.631 1.00 87.44 204 GLU A CA 1
ATOM 1521 C C . GLU A 1 204 ? -42.805 7.549 86.503 1.00 87.44 204 GLU A C 1
ATOM 1523 O O . GLU A 1 204 ? -42.081 8.472 86.887 1.00 87.44 204 GLU A O 1
ATOM 1528 N N . ALA A 1 205 ? -42.312 6.464 85.899 1.00 89.25 205 ALA A N 1
ATOM 1529 C CA . ALA A 1 205 ? -40.890 6.279 85.619 1.00 89.25 205 ALA A CA 1
ATOM 1530 C C . ALA A 1 205 ? -40.351 7.357 84.661 1.00 89.25 205 ALA A C 1
ATOM 1532 O O . ALA A 1 205 ? -39.297 7.941 84.920 1.00 89.25 205 ALA A O 1
ATOM 1533 N N . ALA A 1 206 ? -41.095 7.693 83.603 1.00 87.94 206 ALA A N 1
ATOM 1534 C CA . ALA A 1 206 ? -40.744 8.758 82.665 1.00 87.94 206 ALA A CA 1
ATOM 1535 C C . ALA A 1 206 ? -40.739 10.146 83.331 1.00 87.94 206 ALA A C 1
ATOM 1537 O O . ALA A 1 206 ? -39.867 10.969 83.037 1.00 87.94 206 ALA A O 1
ATOM 1538 N N . ARG A 1 207 ? -41.663 10.404 84.270 1.00 84.94 207 ARG A N 1
ATOM 1539 C CA . ARG A 1 207 ? -41.642 11.610 85.118 1.00 84.94 207 ARG A CA 1
ATOM 1540 C C . ARG A 1 207 ? -40.410 11.659 86.010 1.00 84.94 207 ARG A C 1
ATOM 1542 O O . ARG A 1 207 ? -39.758 12.697 86.069 1.00 84.94 207 ARG A O 1
ATOM 1549 N N . LEU A 1 208 ? -40.079 10.556 86.679 1.00 89.44 208 LEU A N 1
ATOM 1550 C CA . LEU A 1 208 ? -38.899 10.458 87.543 1.00 89.44 208 LEU A CA 1
ATOM 1551 C C . LEU A 1 208 ? -37.592 10.646 86.763 1.00 89.44 208 LEU A C 1
ATOM 1553 O O . LEU A 1 208 ? -36.667 11.280 87.264 1.00 89.44 208 LEU A O 1
ATOM 1557 N N . ALA A 1 209 ? -37.531 10.145 85.529 1.00 91.69 209 ALA A N 1
ATOM 1558 C CA . ALA A 1 209 ? -36.394 10.318 84.631 1.00 91.69 209 ALA A CA 1
ATOM 1559 C C . ALA A 1 209 ? -36.347 11.700 83.940 1.00 91.69 209 ALA A C 1
ATOM 1561 O O . ALA A 1 209 ? -35.375 12.005 83.254 1.00 91.69 209 ALA A O 1
ATOM 1562 N N . GLY A 1 210 ? -37.369 12.546 84.126 1.00 88.25 210 GLY A N 1
ATOM 1563 C CA . GLY A 1 210 ? -37.415 13.910 83.591 1.00 88.25 210 GLY A CA 1
ATOM 1564 C C . GLY A 1 210 ? -37.832 14.023 82.121 1.00 88.25 210 GLY A C 1
ATOM 1565 O O . GLY A 1 210 ? -37.719 15.103 81.547 1.00 88.25 210 GLY A O 1
ATOM 1566 N N . PHE A 1 211 ? -38.339 12.949 81.507 1.00 83.81 211 PHE A N 1
ATOM 1567 C CA . PHE A 1 211 ? -38.841 12.977 80.126 1.00 83.81 211 PHE A CA 1
ATOM 1568 C C . PHE A 1 211 ? -40.216 13.649 80.004 1.00 83.81 211 PHE A C 1
ATOM 1570 O O . PHE A 1 211 ? -40.579 14.109 78.924 1.00 83.81 211 PHE A O 1
ATOM 1577 N N . VAL A 1 212 ? -40.972 13.742 81.105 1.00 81.31 212 VAL A N 1
ATOM 1578 C CA . VAL A 1 212 ? -42.266 14.437 81.152 1.00 81.31 212 VAL A CA 1
ATOM 1579 C C . VAL A 1 212 ? -42.156 15.649 82.082 1.00 81.31 212 VAL A C 1
ATOM 1581 O O . VAL A 1 212 ? -41.954 15.464 83.286 1.00 81.31 212 VAL A O 1
ATOM 1584 N N . PRO A 1 213 ? -42.304 16.887 81.576 1.00 75.38 213 PRO A N 1
ATOM 1585 C CA . PRO A 1 213 ? -42.221 18.080 82.407 1.00 75.38 213 PRO A CA 1
ATOM 1586 C C . PRO A 1 213 ? -43.326 18.084 83.473 1.00 75.38 213 PRO A C 1
ATOM 1588 O O . PRO A 1 213 ? -44.518 17.948 83.181 1.00 75.38 213 PRO A O 1
ATOM 1591 N N . LEU A 1 214 ? -42.920 18.244 84.735 1.00 67.81 214 LEU A N 1
ATOM 1592 C CA . LEU A 1 214 ? -43.820 18.384 85.879 1.00 67.81 214 LEU A CA 1
ATOM 1593 C C . LEU A 1 214 ? -44.651 19.664 85.711 1.00 67.81 214 LEU A C 1
ATOM 1595 O O . LEU A 1 214 ? -44.144 20.766 85.897 1.00 67.81 214 LEU A O 1
ATOM 1599 N N . GLY A 1 215 ? -45.926 19.507 85.351 1.00 68.94 215 GLY A N 1
ATOM 1600 C CA . GLY A 1 215 ? -46.878 20.615 85.238 1.00 68.94 215 GLY A CA 1
ATOM 1601 C C . GLY A 1 215 ? -47.388 20.917 83.831 1.00 68.94 215 GLY A C 1
ATOM 1602 O O . GLY A 1 215 ? -48.115 21.893 83.678 1.00 68.94 215 GLY A O 1
ATOM 1603 N N . ALA A 1 216 ? -47.073 20.103 82.816 1.00 57.78 216 ALA A N 1
ATOM 1604 C CA . ALA A 1 216 ? -47.807 20.186 81.555 1.00 57.78 216 ALA A CA 1
ATOM 1605 C C . ALA A 1 216 ? -49.290 19.850 81.824 1.00 57.78 216 ALA A C 1
ATOM 1607 O O . ALA A 1 216 ? -49.571 18.739 82.292 1.00 57.78 216 ALA A O 1
ATOM 1608 N N . PRO A 1 217 ? -50.235 20.787 81.611 1.00 61.03 217 PRO A N 1
ATOM 1609 C CA . PRO A 1 217 ? -51.650 20.490 81.756 1.00 61.03 217 PRO A CA 1
ATOM 1610 C C . PRO A 1 217 ? -51.992 19.362 80.784 1.00 61.03 217 PRO A C 1
ATOM 1612 O O . PRO A 1 217 ? -51.619 19.422 79.612 1.00 61.03 217 PRO A O 1
ATOM 1615 N N . VAL A 1 218 ? -52.676 18.328 81.276 1.00 55.97 218 VAL A N 1
ATOM 1616 C CA . VAL A 1 218 ? -53.332 17.344 80.412 1.00 55.97 218 VAL A CA 1
ATOM 1617 C C . VAL A 1 218 ? -54.417 18.132 79.695 1.00 55.97 218 VAL A C 1
ATOM 1619 O O . VAL A 1 218 ? -55.485 18.369 80.248 1.00 55.97 218 VAL A O 1
ATOM 1622 N N . ALA A 1 219 ? -54.084 18.687 78.534 1.00 56.75 219 ALA A N 1
ATOM 1623 C CA . ALA A 1 219 ? -55.082 19.280 77.677 1.00 56.75 219 ALA A CA 1
ATOM 1624 C C . ALA A 1 219 ? -56.033 18.137 77.321 1.00 56.75 219 ALA A C 1
ATOM 1626 O O . ALA A 1 219 ? -55.593 17.150 76.730 1.00 56.75 219 ALA A O 1
ATOM 1627 N N . ASP A 1 220 ? -57.301 18.255 77.717 1.00 56.38 220 ASP A N 1
ATOM 1628 C CA . ASP A 1 220 ? -58.403 17.471 77.164 1.00 56.38 220 ASP A CA 1
ATOM 1629 C C . ASP A 1 220 ? -58.507 17.835 75.674 1.00 56.38 220 ASP A C 1
ATOM 1631 O O . ASP A 1 220 ? -59.328 18.646 75.250 1.00 56.38 220 ASP A O 1
ATOM 1635 N N . ALA A 1 221 ? -57.550 17.345 74.890 1.00 53.03 221 ALA A N 1
ATOM 1636 C CA . ALA A 1 221 ? -57.459 17.582 73.470 1.00 53.03 221 ALA A CA 1
ATOM 1637 C C . ALA A 1 221 ? -58.524 16.708 72.819 1.00 53.03 221 ALA A C 1
ATOM 1639 O O . ALA A 1 221 ? -58.399 15.486 72.755 1.00 53.03 221 ALA A O 1
ATOM 1640 N N . ASP A 1 222 ? -59.593 17.372 72.397 1.00 55.88 222 ASP A N 1
ATOM 1641 C CA . ASP A 1 222 ? -60.680 16.808 71.615 1.00 55.88 222 ASP A CA 1
ATOM 1642 C C . ASP A 1 222 ? -60.087 16.013 70.429 1.00 55.88 222 ASP A C 1
ATOM 1644 O O . ASP A 1 222 ? -59.380 16.606 69.599 1.00 55.88 222 ASP A O 1
ATOM 1648 N N . PRO A 1 223 ? -60.280 14.679 70.360 1.00 57.81 223 PRO A N 1
ATOM 1649 C CA . PRO A 1 223 ? -59.577 13.813 69.410 1.00 57.81 223 PRO A CA 1
ATOM 1650 C C . PRO A 1 223 ? -59.817 14.185 67.937 1.00 57.81 223 PRO A C 1
ATOM 1652 O O . PRO A 1 223 ? -59.014 13.814 67.080 1.00 57.81 223 PRO A O 1
ATOM 1655 N N . ASP A 1 224 ? -60.848 14.982 67.643 1.00 60.44 224 ASP A N 1
ATOM 1656 C CA . ASP A 1 224 ? -61.166 15.453 66.294 1.00 60.44 224 ASP A CA 1
ATOM 1657 C C . ASP A 1 224 ? -60.265 16.603 65.785 1.00 60.44 224 ASP A C 1
ATOM 1659 O O . ASP A 1 224 ? -60.181 16.812 64.574 1.00 60.44 224 ASP A O 1
ATOM 1663 N N . GLN A 1 225 ? -59.527 17.328 66.642 1.00 57.41 225 GLN A N 1
ATOM 1664 C CA . GLN A 1 225 ? -58.643 18.424 66.185 1.00 57.41 225 GLN A CA 1
ATOM 1665 C C . GLN A 1 225 ? -57.224 17.972 65.791 1.00 57.41 225 GLN A C 1
ATOM 1667 O O . GLN A 1 225 ? -56.549 18.664 65.026 1.00 57.41 225 GLN A O 1
ATOM 1672 N N . ALA A 1 226 ? -56.760 16.806 66.252 1.00 54.88 226 ALA A N 1
ATOM 1673 C CA . ALA A 1 226 ? -55.385 16.351 66.016 1.00 54.88 226 ALA A CA 1
ATOM 1674 C C . ALA A 1 226 ? -55.150 15.767 64.605 1.00 54.88 226 ALA A C 1
ATOM 1676 O O . ALA A 1 226 ? -54.023 15.789 64.109 1.00 54.88 226 ALA A O 1
ATOM 1677 N N . ALA A 1 227 ? -56.196 15.294 63.918 1.00 55.56 227 ALA A N 1
ATOM 1678 C CA . ALA A 1 227 ? -56.064 14.669 62.597 1.00 55.56 227 ALA A CA 1
ATOM 1679 C C . ALA A 1 227 ? -55.777 15.668 61.451 1.00 55.56 227 ALA A C 1
ATOM 1681 O O . ALA A 1 227 ? -55.302 15.265 60.391 1.00 55.56 227 ALA A O 1
ATOM 1682 N N . GLY A 1 228 ? -56.032 16.968 61.646 1.00 55.28 228 GLY A N 1
ATOM 1683 C CA . GLY A 1 228 ? -55.897 17.984 60.591 1.00 55.28 228 GLY A CA 1
ATOM 1684 C C . GLY A 1 228 ? -54.497 18.586 60.416 1.00 55.28 228 GLY A C 1
ATOM 1685 O O . GLY A 1 228 ? -54.186 19.086 59.338 1.00 55.28 228 GLY A O 1
ATOM 1686 N N . ALA A 1 229 ? -53.637 18.545 61.440 1.00 55.22 229 ALA A N 1
ATOM 1687 C CA . ALA A 1 229 ? -52.373 19.292 61.431 1.00 55.22 229 ALA A CA 1
ATOM 1688 C C . ALA A 1 229 ? -51.185 18.524 60.813 1.00 55.22 229 ALA A C 1
ATOM 1690 O O . ALA A 1 229 ? -50.252 19.143 60.309 1.00 55.22 229 ALA A O 1
ATOM 1691 N N . ALA A 1 230 ? -51.218 17.187 60.791 1.00 52.56 230 ALA A N 1
ATOM 1692 C CA . ALA A 1 230 ? -50.075 16.374 60.356 1.00 52.56 230 ALA A CA 1
ATOM 1693 C C . ALA A 1 230 ? -49.933 16.223 58.824 1.00 52.56 230 ALA A C 1
ATOM 1695 O O . ALA A 1 230 ? -48.893 15.776 58.346 1.00 52.56 230 ALA A O 1
ATOM 1696 N N . ALA A 1 231 ? -50.944 16.599 58.034 1.00 53.56 231 ALA A N 1
ATOM 1697 C CA . ALA A 1 231 ? -50.910 16.450 56.574 1.00 53.56 231 ALA A CA 1
ATOM 1698 C C . ALA A 1 231 ? -50.208 17.610 55.834 1.00 53.56 231 ALA A C 1
ATOM 1700 O O . ALA A 1 231 ? -49.990 17.509 54.628 1.00 53.56 231 ALA A O 1
ATOM 1701 N N . ALA A 1 232 ? -49.854 18.704 56.520 1.00 54.28 232 ALA A N 1
ATOM 1702 C CA . ALA A 1 232 ? -49.400 19.937 55.868 1.00 54.28 232 ALA A CA 1
ATOM 1703 C C . ALA A 1 232 ? -47.870 20.090 55.720 1.00 54.28 232 ALA A C 1
ATOM 1705 O O . ALA A 1 232 ? -47.441 20.916 54.919 1.00 54.28 232 ALA A O 1
ATOM 1706 N N . GLU A 1 233 ? -47.036 19.311 56.421 1.00 53.94 233 GLU A N 1
ATOM 1707 C CA . GLU A 1 233 ? -45.580 19.575 56.471 1.00 53.94 233 GLU A CA 1
ATOM 1708 C C . GLU A 1 233 ? -44.680 18.632 55.646 1.00 53.94 233 GLU A C 1
ATOM 1710 O O . GLU A 1 233 ? -43.477 18.858 55.564 1.00 53.94 233 GLU A O 1
ATOM 1715 N N . VAL A 1 234 ? -45.215 17.628 54.938 1.00 52.75 234 VAL A N 1
ATOM 1716 C CA . VAL A 1 234 ? -44.391 16.709 54.103 1.00 52.75 234 VAL A CA 1
ATOM 1717 C C . VAL A 1 234 ? -44.256 17.195 52.643 1.00 52.75 234 VAL A C 1
ATOM 1719 O O . VAL A 1 234 ? -43.895 16.447 51.741 1.00 52.75 234 VAL A O 1
ATOM 1722 N N . GLY A 1 235 ? -44.520 18.480 52.391 1.00 52.19 235 GLY A N 1
ATOM 1723 C CA . GLY A 1 235 ? -44.336 19.146 51.091 1.00 52.19 235 GLY A CA 1
ATOM 1724 C C . GLY A 1 235 ? -42.965 19.813 50.908 1.00 52.19 235 GLY A C 1
ATOM 1725 O O . GLY A 1 235 ? -42.857 20.771 50.145 1.00 52.19 235 GLY A O 1
ATOM 1726 N N . GLY A 1 236 ? -41.943 19.372 51.645 1.00 53.25 236 GLY A N 1
ATOM 1727 C CA . GLY A 1 236 ? -40.603 19.958 51.632 1.00 53.25 236 GLY A CA 1
ATOM 1728 C C . GLY A 1 236 ? -39.746 19.507 50.445 1.00 53.25 236 GLY A C 1
ATOM 1729 O O . GLY A 1 236 ? -39.195 18.412 50.449 1.00 53.25 236 GLY A O 1
ATOM 1730 N N . ASP A 1 237 ? -39.605 20.402 49.471 1.00 55.28 237 ASP A N 1
ATOM 1731 C CA . ASP A 1 237 ? -38.286 20.867 49.012 1.00 55.28 237 ASP A CA 1
ATOM 1732 C C . ASP A 1 237 ? -37.336 19.855 48.330 1.00 55.28 237 ASP A C 1
ATOM 1734 O O . ASP A 1 237 ? -36.138 19.819 48.592 1.00 55.28 237 ASP A O 1
ATOM 1738 N N . LEU A 1 238 ? -37.852 19.039 47.405 1.00 58.00 238 LEU A N 1
ATOM 1739 C CA . LEU A 1 238 ? -37.021 18.264 46.459 1.00 58.00 238 LEU A CA 1
ATOM 1740 C C . LEU A 1 238 ? -37.054 18.820 45.024 1.00 58.00 238 LEU A C 1
ATOM 1742 O O . LEU A 1 238 ? -36.618 18.150 44.090 1.00 58.00 238 LEU A O 1
ATOM 1746 N N . ALA A 1 239 ? -37.605 20.020 44.822 1.00 56.12 239 ALA A N 1
ATOM 1747 C CA . ALA A 1 239 ? -37.912 20.526 43.485 1.00 56.12 239 ALA A CA 1
ATOM 1748 C C . ALA A 1 239 ? -36.793 21.337 42.809 1.00 56.12 239 ALA A C 1
ATOM 1750 O O . ALA A 1 239 ? -36.882 21.540 41.601 1.00 56.12 239 ALA A O 1
ATOM 1751 N N . GLU A 1 240 ? -35.745 21.788 43.505 1.00 60.41 240 GLU A N 1
ATOM 1752 C CA . GLU A 1 240 ? -34.809 22.759 42.913 1.00 60.41 240 GLU A CA 1
ATOM 1753 C C . GLU A 1 240 ? -33.335 22.481 43.238 1.00 60.41 240 GLU A C 1
ATOM 1755 O O . GLU A 1 240 ? -32.633 23.340 43.762 1.00 60.41 240 GLU A O 1
ATOM 1760 N N . ASP A 1 241 ? -32.821 21.300 42.873 1.00 70.75 241 ASP A N 1
ATOM 1761 C CA . ASP A 1 241 ? -31.382 21.191 42.602 1.00 70.75 241 ASP A C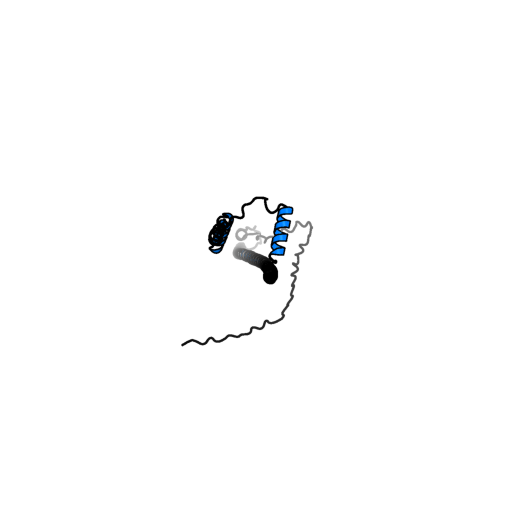A 1
ATOM 1762 C C . ASP A 1 241 ? -31.120 21.561 41.124 1.00 70.75 241 ASP A C 1
ATOM 1764 O O . ASP A 1 241 ? -31.383 20.755 40.220 1.00 70.75 241 ASP A O 1
ATOM 1768 N N . PRO A 1 242 ? -30.624 22.779 40.825 1.00 74.75 242 PRO A N 1
ATOM 1769 C CA . PRO A 1 242 ? -30.366 23.220 39.453 1.00 74.75 242 PRO A CA 1
ATOM 1770 C C . PRO A 1 242 ? -29.358 22.319 38.720 1.00 74.75 242 PRO A C 1
ATOM 1772 O O . PRO A 1 242 ? -29.385 22.242 37.488 1.00 74.75 242 PRO A O 1
ATOM 1775 N N . GLY A 1 243 ? -28.520 21.575 39.455 1.00 78.50 243 GLY A N 1
ATOM 1776 C CA . GLY A 1 243 ? -27.564 20.634 38.876 1.00 78.50 243 GLY A CA 1
ATOM 1777 C C . GLY A 1 243 ? -28.222 19.450 38.165 1.00 78.50 243 GLY A C 1
ATOM 1778 O O . GLY A 1 243 ? -27.693 18.960 37.164 1.00 78.50 243 GLY A O 1
ATOM 1779 N N . THR A 1 244 ? -29.403 19.006 38.610 1.00 73.94 244 THR A N 1
ATOM 1780 C CA . THR A 1 244 ? -30.086 17.867 37.976 1.00 73.94 244 THR A CA 1
ATOM 1781 C C . THR A 1 244 ? -30.705 18.259 36.632 1.00 73.94 244 THR A C 1
ATOM 1783 O O . THR A 1 244 ? -30.683 17.472 35.683 1.00 73.94 244 THR A O 1
ATOM 1786 N N . VAL A 1 245 ? -31.202 19.494 36.509 1.00 77.88 245 VAL A N 1
ATOM 1787 C CA . VAL A 1 245 ? -31.835 20.000 35.278 1.00 77.88 245 VAL A CA 1
ATOM 1788 C C . VAL A 1 245 ? -30.809 20.186 34.153 1.00 77.88 245 VAL A C 1
ATOM 1790 O O . VAL A 1 245 ? -31.075 19.791 33.012 1.00 77.88 245 VAL A O 1
ATOM 1793 N N . GLU A 1 246 ? -29.612 20.701 34.454 1.00 84.88 246 GLU A N 1
ATOM 1794 C CA . GLU A 1 246 ? -28.540 20.843 33.454 1.00 84.88 246 GLU A CA 1
ATOM 1795 C C . GLU A 1 246 ? -28.041 19.491 32.927 1.00 84.88 246 GLU A C 1
ATOM 1797 O O . GLU A 1 246 ? -27.770 19.342 31.730 1.00 84.88 246 GLU A O 1
ATOM 1802 N N . LEU A 1 247 ? -27.975 18.475 33.791 1.00 83.00 247 LEU A N 1
ATOM 1803 C CA . LEU A 1 247 ? -27.507 17.139 33.419 1.00 83.00 247 LEU A CA 1
ATOM 1804 C C . LEU A 1 247 ? -28.478 16.457 32.439 1.00 83.00 247 LEU A C 1
ATOM 1806 O O . LEU A 1 247 ? -28.044 15.877 31.438 1.00 83.00 247 LEU A O 1
ATOM 1810 N N . PHE A 1 248 ? -29.792 16.611 32.648 1.00 78.94 248 PHE A N 1
ATOM 1811 C CA . PHE A 1 248 ? -30.813 16.126 31.711 1.00 78.94 248 PHE A CA 1
ATOM 1812 C C . PHE A 1 248 ? -30.845 16.910 30.393 1.00 78.94 248 PHE A C 1
ATOM 1814 O O . PHE A 1 248 ? -31.054 16.309 29.334 1.00 78.94 248 PHE A O 1
ATOM 1821 N N . ALA A 1 249 ? -30.607 18.225 30.421 1.00 86.12 249 ALA A N 1
ATOM 1822 C CA . ALA A 1 249 ? -30.514 19.029 29.202 1.00 86.12 249 ALA A CA 1
ATOM 1823 C C . ALA A 1 249 ? -29.322 18.595 28.331 1.00 86.12 249 ALA A C 1
ATOM 1825 O O . ALA A 1 249 ? -29.468 18.421 27.117 1.00 86.12 249 ALA A O 1
ATOM 1826 N N . ARG A 1 250 ? -28.169 18.329 28.957 1.00 90.06 250 ARG A N 1
ATOM 1827 C CA . ARG A 1 250 ? -26.954 17.866 28.272 1.00 90.06 250 ARG A CA 1
ATOM 1828 C C . ARG A 1 250 ? -27.121 16.469 27.663 1.00 90.06 250 ARG A C 1
ATOM 1830 O O . ARG A 1 250 ? -26.809 16.277 26.490 1.00 90.06 250 ARG A O 1
ATOM 1837 N N . LEU A 1 251 ? -27.714 15.532 28.408 1.00 89.12 251 LEU A N 1
ATOM 1838 C CA . LEU A 1 251 ? -28.030 14.180 27.921 1.00 89.12 251 LEU A CA 1
ATOM 1839 C C . LEU A 1 251 ? -29.021 14.176 26.748 1.00 89.12 251 LEU A C 1
ATOM 1841 O O . LEU A 1 251 ? -28.959 13.303 25.881 1.00 89.12 251 LEU A O 1
ATOM 1845 N N . ARG A 1 252 ? -29.947 15.142 26.699 1.00 87.62 252 ARG A N 1
ATOM 1846 C CA . ARG A 1 252 ? -30.905 15.262 25.592 1.00 87.62 252 ARG A CA 1
ATOM 1847 C C . ARG A 1 252 ? -30.245 15.784 24.317 1.00 87.62 252 ARG A C 1
ATOM 1849 O O . ARG A 1 252 ? -30.571 15.280 23.248 1.00 87.62 252 ARG A O 1
ATOM 1856 N N . ALA A 1 253 ? -29.315 16.734 24.435 1.00 91.56 253 ALA A N 1
ATOM 1857 C CA . ALA A 1 253 ? -28.590 17.299 23.297 1.00 91.56 253 ALA A CA 1
ATOM 1858 C C . ALA A 1 253 ? -27.685 16.261 22.605 1.00 91.56 253 ALA A C 1
ATOM 1860 O O . ALA A 1 253 ? -27.680 16.181 21.377 1.00 91.56 253 ALA A O 1
ATOM 1861 N N . GLU A 1 254 ? -26.998 15.413 23.378 1.00 87.50 254 GLU A N 1
ATOM 1862 C CA . GLU A 1 254 ? -26.120 14.352 22.852 1.00 87.50 254 GLU A CA 1
ATOM 1863 C C . GLU A 1 254 ? -26.874 13.227 22.124 1.00 87.50 254 GLU A C 1
ATOM 1865 O O . GLU A 1 254 ? -26.286 12.516 21.317 1.00 87.50 254 GLU A O 1
ATOM 1870 N N . ARG A 1 255 ? -28.181 13.063 22.365 1.00 81.44 255 ARG A N 1
ATOM 1871 C CA . ARG A 1 255 ? -29.008 12.041 21.696 1.00 81.44 255 ARG A CA 1
ATOM 1872 C C . ARG A 1 255 ? -29.633 12.502 20.376 1.00 81.44 255 ARG A C 1
ATOM 1874 O O . ARG A 1 255 ? -30.243 11.686 19.689 1.00 81.44 255 ARG A O 1
ATOM 1881 N N . SER A 1 256 ? -29.538 13.793 20.060 1.00 77.44 256 SER A N 1
ATOM 1882 C CA . SER A 1 256 ? -30.181 14.428 18.900 1.00 77.44 256 SER A CA 1
ATOM 1883 C C . SER A 1 256 ? -29.220 14.864 17.784 1.00 77.44 256 SER A C 1
ATOM 1885 O O . SER A 1 256 ? -29.690 15.425 16.794 1.00 77.44 256 SER A O 1
ATOM 1887 N N . GLY A 1 257 ? -27.914 14.617 17.927 1.00 73.25 257 GLY A N 1
ATOM 1888 C CA . GLY A 1 257 ? -26.892 14.833 16.891 1.00 73.25 257 GLY A CA 1
ATOM 1889 C C . GLY A 1 257 ? -26.317 13.517 16.395 1.00 73.25 257 GLY A C 1
ATOM 1890 O O . GLY A 1 257 ? -26.062 13.427 15.175 1.00 73.25 257 GLY A O 1
#

pLDDT: mean 81.54, std 18.71, range [42.41, 98.69]